Protein AF-A0A1V4XVG4-F1 (afdb_monomer)

Structure (mmCIF, N/CA/C/O backbone):
data_AF-A0A1V4XVG4-F1
#
_entry.id   AF-A0A1V4XVG4-F1
#
loop_
_atom_site.group_PDB
_atom_site.id
_atom_site.type_symbol
_atom_site.label_atom_id
_atom_site.label_alt_id
_atom_site.label_comp_id
_atom_site.label_asym_id
_atom_site.label_entity_id
_atom_site.label_seq_id
_atom_site.pdbx_PDB_ins_code
_atom_site.Cartn_x
_atom_site.Cartn_y
_atom_site.Cartn_z
_atom_site.occupancy
_atom_site.B_iso_or_equiv
_atom_site.auth_seq_id
_atom_site.auth_comp_id
_atom_site.auth_asym_id
_atom_site.auth_atom_id
_atom_site.pdbx_PDB_model_num
ATOM 1 N N . MET A 1 1 ? -14.135 5.008 -8.221 1.00 70.44 1 MET A N 1
ATOM 2 C CA . MET A 1 1 ? -12.981 4.098 -8.386 1.00 70.44 1 MET A CA 1
ATOM 3 C C . MET A 1 1 ? -13.262 2.821 -7.607 1.00 70.44 1 MET A C 1
ATOM 5 O O . MET A 1 1 ? -13.610 2.924 -6.438 1.00 70.44 1 MET A O 1
ATOM 9 N N . LYS A 1 2 ? -13.185 1.640 -8.234 1.00 78.81 2 LYS A N 1
ATOM 10 C CA . LYS A 1 2 ? -13.352 0.352 -7.539 1.00 78.81 2 LYS A CA 1
ATOM 11 C C . LYS A 1 2 ? -11.963 -0.161 -7.155 1.00 78.81 2 LYS A C 1
ATOM 13 O O . LYS A 1 2 ? -11.177 -0.456 -8.044 1.00 78.81 2 LYS A O 1
ATOM 18 N N . LEU A 1 3 ? -11.665 -0.197 -5.857 1.00 83.94 3 LEU A N 1
ATOM 19 C CA . LEU A 1 3 ? -10.379 -0.661 -5.325 1.00 83.94 3 LEU A CA 1
ATOM 20 C C . LEU A 1 3 ? -10.467 -2.121 -4.896 1.00 83.94 3 LEU A C 1
ATOM 22 O O . LEU A 1 3 ? -11.439 -2.500 -4.232 1.00 83.94 3 LEU A O 1
ATOM 26 N N . THR A 1 4 ? -9.446 -2.908 -5.234 1.00 86.50 4 THR A N 1
ATOM 27 C CA . THR A 1 4 ? -9.270 -4.254 -4.671 1.00 86.50 4 THR A CA 1
ATOM 28 C C . THR A 1 4 ? -8.883 -4.162 -3.191 1.00 86.50 4 THR A C 1
ATOM 30 O O . THR A 1 4 ? -8.484 -3.098 -2.711 1.00 86.50 4 THR A O 1
ATOM 33 N N . ALA A 1 5 ? -9.004 -5.254 -2.433 1.00 83.44 5 ALA A N 1
ATOM 34 C CA . ALA A 1 5 ? -8.509 -5.277 -1.057 1.00 83.44 5 ALA A CA 1
ATOM 35 C C . ALA A 1 5 ? -6.992 -5.056 -0.995 1.00 83.44 5 ALA A C 1
ATOM 37 O O . ALA A 1 5 ? -6.526 -4.313 -0.135 1.00 83.44 5 ALA A O 1
ATOM 38 N N . GLN A 1 6 ? -6.245 -5.604 -1.959 1.00 85.88 6 GLN A N 1
ATOM 39 C CA . GLN A 1 6 ? -4.803 -5.388 -2.062 1.00 85.88 6 GLN A CA 1
ATOM 40 C C . GLN A 1 6 ? -4.466 -3.910 -2.293 1.00 85.88 6 GLN A C 1
ATOM 42 O O . GLN A 1 6 ? -3.588 -3.377 -1.621 1.00 85.88 6 GLN A O 1
ATOM 47 N N . ASP A 1 7 ? -5.202 -3.210 -3.165 1.00 88.50 7 ASP A N 1
ATOM 48 C CA . ASP A 1 7 ? -4.990 -1.772 -3.387 1.00 88.50 7 ASP A CA 1
ATOM 49 C C . ASP A 1 7 ? -5.229 -0.955 -2.114 1.00 88.50 7 ASP A C 1
ATOM 51 O O . ASP A 1 7 ? -4.498 -0.010 -1.820 1.00 88.50 7 ASP A O 1
ATOM 55 N N . LYS A 1 8 ? -6.260 -1.320 -1.344 1.00 89.69 8 LYS A N 1
ATOM 56 C CA . LYS A 1 8 ? -6.559 -0.665 -0.069 1.00 89.69 8 LYS A CA 1
ATOM 57 C C . LYS A 1 8 ? -5.464 -0.935 0.959 1.00 89.69 8 LYS A C 1
ATOM 59 O O . LYS A 1 8 ? -5.015 0.007 1.600 1.00 89.69 8 LYS A O 1
ATOM 64 N N . LEU A 1 9 ? -5.022 -2.187 1.094 1.00 90.56 9 LEU A N 1
ATOM 65 C CA . LEU A 1 9 ? -3.954 -2.589 2.013 1.00 90.56 9 LEU A CA 1
ATOM 66 C C . LEU A 1 9 ? -2.663 -1.815 1.721 1.00 90.56 9 LEU A C 1
ATOM 68 O O . LEU A 1 9 ? -2.109 -1.156 2.601 1.00 90.56 9 LEU A O 1
ATOM 72 N N . GLN A 1 10 ? -2.221 -1.840 0.463 1.00 91.44 10 GLN A N 1
ATOM 73 C CA . GLN A 1 10 ? -0.996 -1.170 0.031 1.00 91.44 10 GLN A CA 1
ATOM 74 C C . GLN A 1 10 ? -1.104 0.358 0.140 1.00 91.44 10 GLN A C 1
ATOM 76 O O . GLN A 1 10 ? -0.133 1.013 0.527 1.00 91.44 10 GLN A O 1
ATOM 81 N N . GLY A 1 11 ? -2.287 0.920 -0.132 1.00 93.00 11 GLY A N 1
ATOM 82 C CA . GLY A 1 11 ? -2.568 2.340 0.059 1.00 93.00 11 GLY A CA 1
ATOM 83 C C . GLY A 1 11 ? -2.535 2.768 1.528 1.00 93.00 11 GLY A C 1
ATOM 84 O O . GLY A 1 11 ? -1.937 3.793 1.842 1.00 93.00 11 GLY A O 1
ATOM 85 N N . LEU A 1 12 ? -3.106 1.981 2.447 1.00 93.06 12 LEU A N 1
ATOM 86 C CA . LEU A 1 12 ? -3.062 2.270 3.887 1.00 93.06 12 LEU A CA 1
ATOM 87 C C . LEU A 1 12 ? -1.641 2.194 4.450 1.00 93.06 12 LEU A C 1
ATOM 89 O O . LEU A 1 12 ? -1.240 3.090 5.190 1.00 93.06 12 LEU A O 1
ATOM 93 N N . ARG A 1 13 ? -0.847 1.190 4.047 1.00 92.50 13 ARG A N 1
ATOM 94 C CA . ARG A 1 13 ? 0.575 1.076 4.433 1.00 92.50 13 ARG A CA 1
ATOM 95 C C . ARG A 1 13 ? 1.385 2.324 4.058 1.00 92.50 13 ARG A C 1
ATOM 97 O O . ARG A 1 13 ? 2.342 2.663 4.754 1.00 92.50 13 ARG A O 1
ATOM 104 N N . ARG A 1 14 ? 0.993 3.026 2.989 1.00 94.06 14 ARG A N 1
ATOM 105 C CA . ARG A 1 14 ? 1.663 4.225 2.452 1.00 94.06 14 ARG A CA 1
ATOM 106 C C . ARG A 1 14 ? 0.977 5.547 2.804 1.00 94.06 14 ARG A C 1
ATOM 108 O O . ARG A 1 14 ? 1.519 6.597 2.479 1.00 94.06 14 ARG A O 1
ATOM 115 N N . SER A 1 15 ? -0.176 5.521 3.471 1.00 95.31 15 SER A N 1
ATOM 116 C CA . SER A 1 15 ? -0.864 6.737 3.908 1.00 95.31 15 SER A CA 1
ATOM 117 C C . SER A 1 15 ? -0.238 7.274 5.191 1.00 95.31 15 SER A C 1
ATOM 119 O O . SER A 1 15 ? -0.239 6.615 6.234 1.00 95.31 15 SER A O 1
ATOM 121 N N . GLU A 1 16 ? 0.254 8.509 5.136 1.00 94.19 16 GLU A N 1
ATOM 122 C CA . GLU A 1 16 ? 0.782 9.209 6.309 1.00 94.19 16 GLU A CA 1
ATOM 123 C C . GLU A 1 16 ? -0.311 9.471 7.346 1.00 94.19 16 GLU A C 1
ATOM 125 O O . GLU A 1 16 ? -0.083 9.307 8.545 1.00 94.19 16 GLU A O 1
ATOM 130 N N . LYS A 1 17 ? -1.528 9.803 6.894 1.00 95.31 17 LYS A N 1
ATOM 131 C CA . LYS A 1 17 ? -2.668 10.014 7.793 1.00 95.31 17 LYS A CA 1
ATOM 132 C C . LYS A 1 17 ? -3.052 8.741 8.531 1.00 95.31 17 LYS A C 1
ATOM 134 O O . LYS A 1 17 ? -3.289 8.793 9.734 1.00 95.31 17 LYS A O 1
ATOM 139 N N . TYR A 1 18 ? -3.079 7.603 7.833 1.00 95.44 18 TYR A N 1
ATOM 140 C CA . TYR A 1 18 ? -3.349 6.325 8.485 1.00 95.44 18 TYR A CA 1
ATOM 141 C C . TYR A 1 18 ? -2.266 5.985 9.511 1.00 95.44 18 TYR A C 1
ATOM 143 O O . TYR A 1 18 ? -2.588 5.588 10.627 1.00 95.44 18 TYR A O 1
ATOM 151 N N . ARG A 1 19 ? -0.986 6.200 9.176 1.00 95.12 19 ARG A N 1
ATOM 152 C CA . ARG A 1 19 ? 0.128 6.003 10.117 1.00 95.12 19 ARG A CA 1
ATOM 153 C C . ARG A 1 19 ? -0.018 6.863 11.372 1.00 95.12 19 ARG A C 1
ATOM 155 O O . ARG A 1 19 ? 0.160 6.342 12.469 1.00 95.12 19 ARG A O 1
ATOM 162 N N . ALA A 1 20 ? -0.374 8.138 11.226 1.00 94.50 20 ALA A N 1
ATOM 163 C CA . ALA A 1 20 ? -0.597 9.033 12.360 1.00 94.50 20 ALA A CA 1
ATOM 164 C C . ALA A 1 20 ? -1.769 8.566 13.245 1.00 94.50 20 ALA A C 1
ATOM 166 O O . ALA A 1 20 ? -1.622 8.475 14.464 1.00 94.50 20 ALA A O 1
ATOM 167 N N . ASP A 1 21 ? -2.904 8.199 12.641 1.00 94.19 21 ASP A N 1
ATOM 168 C CA . ASP A 1 21 ? -4.055 7.669 13.380 1.00 94.19 21 ASP A CA 1
ATOM 169 C C . ASP A 1 21 ? -3.722 6.340 14.086 1.00 94.19 21 ASP A C 1
ATOM 171 O O . ASP A 1 21 ? -4.116 6.123 15.232 1.00 94.19 21 ASP A O 1
ATOM 175 N N . TYR A 1 22 ? -2.971 5.454 13.424 1.00 93.81 22 TYR A N 1
ATOM 176 C CA . TYR A 1 22 ? -2.530 4.183 13.996 1.00 93.81 22 TYR A CA 1
ATOM 177 C C . TYR A 1 22 ? -1.571 4.388 15.175 1.00 93.81 22 TYR A C 1
ATOM 179 O O . TYR A 1 22 ? -1.677 3.689 16.179 1.00 93.81 22 TYR A O 1
ATOM 187 N N . GLN A 1 23 ? -0.651 5.354 15.092 1.00 92.88 23 GLN A N 1
ATOM 188 C CA . GLN A 1 23 ? 0.218 5.712 16.216 1.00 92.88 23 GLN A CA 1
ATOM 189 C C . GLN A 1 23 ? -0.583 6.251 17.404 1.00 92.88 23 GLN A C 1
ATOM 191 O O . GLN A 1 23 ? -0.302 5.874 18.539 1.00 92.88 23 GLN A O 1
ATOM 196 N N . ALA A 1 24 ? -1.596 7.087 17.159 1.00 90.69 24 ALA A N 1
ATOM 197 C CA . ALA A 1 24 ? -2.482 7.573 18.215 1.00 90.69 24 ALA A CA 1
ATOM 198 C C . ALA A 1 24 ? -3.227 6.419 18.905 1.00 90.69 24 ALA A C 1
ATOM 200 O O . ALA A 1 24 ? -3.278 6.379 20.130 1.00 90.69 24 ALA A O 1
ATOM 201 N N . TYR A 1 25 ? -3.729 5.454 18.127 1.00 90.75 25 TYR A N 1
ATOM 202 C CA . TYR A 1 25 ? -4.296 4.208 18.650 1.00 90.75 25 TYR A CA 1
ATOM 203 C C . TYR A 1 25 ? -3.276 3.413 19.478 1.00 90.75 25 TYR A C 1
ATOM 205 O O . TYR A 1 25 ? -3.571 3.032 20.601 1.00 90.75 25 TYR A O 1
ATOM 213 N N . ARG A 1 26 ? -2.057 3.199 18.974 1.00 88.56 26 ARG A N 1
ATOM 214 C CA . ARG A 1 26 ? -1.030 2.396 19.659 1.00 88.56 26 ARG A CA 1
ATOM 215 C C . ARG A 1 26 ? -0.537 3.020 20.968 1.00 88.56 26 ARG A C 1
ATOM 217 O O . ARG A 1 26 ? -0.086 2.308 21.858 1.00 88.56 26 ARG A O 1
ATOM 224 N N . ASN A 1 27 ? -0.587 4.344 21.069 1.00 88.62 27 ASN A N 1
ATOM 225 C CA . ASN A 1 27 ? -0.225 5.070 22.284 1.00 88.62 27 ASN A CA 1
ATOM 226 C C . ASN A 1 27 ? -1.346 5.056 23.337 1.00 88.62 27 ASN A C 1
ATOM 228 O O . ASN A 1 27 ? -1.124 5.517 24.457 1.00 88.62 27 ASN A O 1
ATOM 232 N N . ASP A 1 28 ? -2.532 4.544 23.000 1.00 84.75 28 ASP A N 1
ATOM 233 C CA . ASP A 1 28 ? -3.605 4.310 23.958 1.00 84.75 28 ASP A CA 1
ATOM 234 C C . ASP A 1 28 ? -3.227 3.131 24.876 1.00 84.75 28 ASP A C 1
ATOM 236 O O . ASP A 1 28 ? -2.969 2.031 24.371 1.00 84.75 28 ASP A O 1
ATOM 240 N N .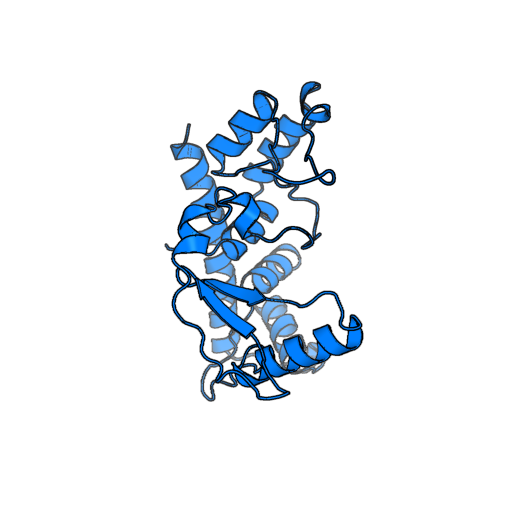 PRO A 1 29 ? -3.199 3.310 26.210 1.00 77.25 29 PRO A N 1
ATOM 241 C CA . PRO A 1 29 ? -2.908 2.233 27.154 1.00 77.25 29 PRO A CA 1
ATOM 242 C C . PRO A 1 29 ? -3.823 1.008 27.003 1.00 77.25 29 PRO A C 1
ATOM 244 O O . PRO A 1 29 ? -3.390 -0.109 27.285 1.00 77.25 29 PRO A O 1
ATOM 247 N N . GLU A 1 30 ? -5.068 1.193 26.544 1.00 75.88 30 GLU A N 1
ATOM 248 C CA . GLU A 1 30 ? -6.024 0.099 26.341 1.00 75.88 30 GLU A CA 1
ATOM 249 C C . GLU A 1 30 ? -5.761 -0.703 25.059 1.00 75.88 30 GLU A C 1
ATOM 251 O O . GLU A 1 30 ? -6.246 -1.827 24.938 1.00 75.88 30 GLU A O 1
ATOM 256 N N . SER A 1 31 ? -4.965 -0.180 24.118 1.00 70.38 31 SER A N 1
ATOM 257 C CA . SER A 1 31 ? -4.664 -0.858 22.845 1.00 70.38 31 SER A CA 1
ATOM 258 C C . SER A 1 31 ? -3.890 -2.169 23.017 1.00 70.38 31 SER A C 1
ATOM 260 O O . SER A 1 31 ? -3.986 -3.061 22.180 1.00 70.38 31 SER A O 1
ATOM 262 N N . LEU A 1 32 ? -3.160 -2.334 24.126 1.00 62.28 32 LEU A N 1
ATOM 263 C CA . LEU A 1 32 ? -2.454 -3.578 24.456 1.00 62.28 32 LEU A CA 1
ATOM 264 C C . LEU A 1 32 ? -3.408 -4.740 24.780 1.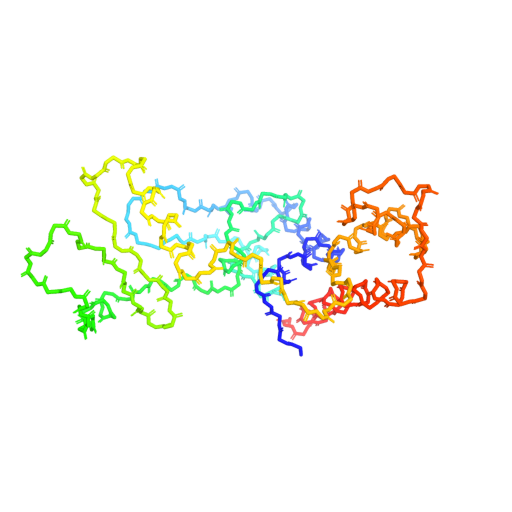00 62.28 32 LEU A C 1
ATOM 266 O O . LEU A 1 32 ? -2.983 -5.894 24.769 1.00 62.28 32 LEU A O 1
ATOM 270 N N . ALA A 1 33 ? -4.677 -4.445 25.078 1.00 60.72 33 ALA A N 1
ATOM 271 C CA . ALA A 1 33 ? -5.711 -5.443 25.338 1.00 60.72 33 ALA A CA 1
ATOM 272 C C . ALA A 1 33 ? -6.453 -5.891 24.064 1.00 60.72 33 ALA A C 1
ATOM 274 O O . ALA A 1 33 ? -7.314 -6.776 24.145 1.00 60.72 33 ALA A O 1
ATOM 275 N N . ASP A 1 34 ? -6.127 -5.311 22.902 1.00 63.53 34 ASP A N 1
ATOM 276 C CA . ASP A 1 34 ? -6.701 -5.706 21.618 1.00 63.53 34 ASP A CA 1
ATOM 277 C C . ASP A 1 34 ? -6.089 -7.043 21.180 1.00 63.53 34 ASP A C 1
ATOM 279 O O . ASP A 1 34 ? -5.035 -7.117 20.549 1.00 63.53 34 ASP A O 1
ATOM 283 N N . CYS A 1 35 ? -6.750 -8.140 21.551 1.00 56.34 35 CYS A N 1
ATOM 284 C CA . CYS A 1 35 ? -6.329 -9.489 21.188 1.00 56.34 35 CYS A CA 1
ATOM 285 C C . CYS A 1 35 ? -6.901 -9.907 19.827 1.00 56.34 35 CYS A C 1
ATOM 287 O O . CYS A 1 35 ? -8.120 -9.951 19.624 1.00 56.34 35 CYS A O 1
ATOM 289 N N . ILE A 1 36 ? -6.011 -10.338 18.931 1.00 53.31 36 ILE A N 1
ATOM 290 C CA . ILE A 1 36 ? -6.362 -11.178 17.784 1.00 53.31 36 ILE A CA 1
ATOM 291 C C . ILE A 1 36 ? -6.488 -12.609 18.318 1.00 53.31 36 ILE A C 1
ATOM 293 O O . ILE A 1 36 ? -5.491 -13.247 18.646 1.00 53.31 36 ILE A O 1
ATOM 297 N N . ILE A 1 37 ? -7.713 -13.120 18.454 1.00 46.25 37 ILE A N 1
ATOM 298 C CA . ILE A 1 37 ? -7.913 -14.519 18.847 1.00 46.25 37 ILE A CA 1
ATOM 299 C C . ILE A 1 37 ? -7.621 -15.420 17.641 1.00 46.25 37 ILE A C 1
ATOM 301 O O . ILE A 1 37 ? -8.430 -15.531 16.724 1.00 46.25 37 ILE A O 1
ATOM 305 N N . GLY A 1 38 ? -6.488 -16.111 17.692 1.00 43.31 38 GLY A N 1
ATOM 306 C CA . GLY A 1 38 ? -6.220 -17.385 17.022 1.00 43.31 38 GLY A CA 1
ATOM 307 C C . GLY A 1 38 ? -5.135 -18.084 17.845 1.00 43.31 38 GLY A C 1
ATOM 308 O O . GLY A 1 38 ? -4.196 -17.427 18.267 1.00 43.31 38 GLY A O 1
ATOM 309 N N . SER A 1 39 ? -5.193 -19.353 18.232 1.00 40.72 39 SER A N 1
ATOM 310 C CA . SER A 1 39 ? -5.866 -20.535 17.703 1.00 40.72 39 SER A CA 1
ATOM 311 C C . SER A 1 39 ? -6.397 -21.407 18.857 1.00 40.72 39 SER A C 1
ATOM 313 O O . SER A 1 39 ? -5.619 -21.902 19.670 1.00 40.72 39 SER A O 1
ATOM 315 N N . GLY A 1 40 ? -7.713 -21.618 18.899 1.00 31.52 40 GLY A N 1
ATOM 316 C CA . GLY A 1 40 ? -8.422 -22.609 19.719 1.00 31.52 40 GLY A CA 1
ATOM 317 C C . GLY A 1 40 ? -9.804 -22.847 19.091 1.00 31.52 40 GLY A C 1
ATOM 318 O O . GLY A 1 40 ? -10.426 -21.886 18.649 1.00 31.52 40 GLY A O 1
ATOM 319 N N . GLU A 1 41 ? -10.228 -24.104 18.929 1.00 36.97 41 GLU A N 1
ATOM 320 C CA . GLU A 1 41 ? -11.390 -24.566 18.127 1.00 36.97 41 GLU A CA 1
ATOM 321 C C . GLU A 1 41 ? -12.743 -23.828 18.357 1.00 36.97 41 GLU A C 1
ATOM 323 O O . GLU A 1 41 ? -12.992 -23.331 19.452 1.00 36.97 41 GLU A O 1
ATOM 328 N N . PRO A 1 42 ? -13.732 -23.894 17.428 1.00 44.19 42 PRO A N 1
ATOM 329 C CA . PRO A 1 42 ? -13.677 -23.539 16.015 1.00 44.19 42 PRO A CA 1
ATOM 330 C C . PRO A 1 42 ? -14.943 -22.733 15.636 1.00 44.19 42 PRO A C 1
ATOM 332 O O . PRO A 1 42 ? -15.836 -23.248 14.970 1.00 44.19 42 PRO A O 1
ATOM 335 N N . SER A 1 43 ? -15.094 -21.481 16.063 1.00 43.53 43 SER A N 1
ATOM 336 C CA . SER A 1 43 ? -16.151 -20.639 15.482 1.00 43.53 43 SER A CA 1
ATOM 337 C C . SER A 1 43 ? -15.903 -19.162 15.733 1.00 43.53 43 SER A C 1
ATOM 339 O O . SER A 1 43 ? -16.296 -18.628 16.764 1.00 43.53 43 SER A O 1
ATOM 341 N N . ILE A 1 44 ? -15.343 -18.520 14.709 1.00 47.25 44 ILE A N 1
ATOM 342 C CA . ILE A 1 44 ? -15.234 -17.072 14.520 1.00 47.25 44 ILE A CA 1
ATOM 343 C C . ILE A 1 44 ? -14.121 -16.422 15.366 1.00 47.25 44 ILE A C 1
ATOM 345 O O . ILE A 1 44 ? -14.290 -16.239 16.571 1.00 47.25 44 ILE A O 1
ATOM 349 N N . PRO A 1 45 ? -13.010 -15.985 14.741 1.00 46.81 45 PRO A N 1
ATOM 350 C CA . PRO A 1 45 ? -12.093 -15.057 15.384 1.00 46.81 45 PRO A CA 1
ATOM 351 C C . PRO A 1 45 ? -12.855 -13.764 15.694 1.00 46.81 45 PRO A C 1
ATOM 353 O O . PRO A 1 45 ? -13.198 -12.997 14.794 1.00 46.81 45 PRO A O 1
ATOM 356 N N . SER A 1 46 ? -13.184 -13.537 16.965 1.00 50.44 46 SER A N 1
ATOM 357 C CA . SER A 1 46 ? -13.749 -12.268 17.412 1.00 50.44 46 SER A CA 1
ATOM 358 C C . SER A 1 46 ? -12.602 -11.348 17.801 1.00 50.44 46 SER A C 1
ATOM 360 O O . SER A 1 46 ? -11.947 -11.570 18.821 1.00 50.44 46 SER A O 1
ATOM 362 N N . VAL A 1 47 ? -12.355 -10.316 17.000 1.00 61.06 47 VAL A N 1
ATOM 363 C CA . VAL A 1 47 ? -11.428 -9.255 17.391 1.00 61.06 47 VAL A CA 1
ATOM 364 C C . VAL A 1 47 ? -12.134 -8.397 18.434 1.00 61.06 47 VAL A C 1
ATOM 366 O O . VAL A 1 47 ? -13.134 -7.737 18.138 1.00 61.06 47 VAL A O 1
ATOM 369 N N . ARG A 1 48 ? -11.646 -8.432 19.675 1.00 68.06 48 ARG A N 1
ATOM 370 C CA . ARG A 1 48 ? -12.098 -7.498 20.704 1.00 68.06 48 ARG A CA 1
ATOM 371 C C . ARG A 1 48 ? -11.221 -6.262 20.603 1.00 68.06 48 ARG A C 1
ATOM 373 O O . ARG A 1 48 ? -10.037 -6.337 20.893 1.00 68.06 48 ARG A O 1
ATOM 380 N N . LEU A 1 49 ? -11.827 -5.164 20.170 1.00 76.25 49 LEU A N 1
ATOM 381 C CA . LEU A 1 49 ? -11.170 -3.869 20.056 1.00 76.25 49 LEU A CA 1
ATOM 382 C C . LEU A 1 49 ? -11.589 -2.963 21.212 1.00 76.25 49 LEU A C 1
ATOM 384 O O . LEU A 1 49 ? -12.781 -2.878 21.544 1.00 76.25 49 LEU A O 1
ATOM 388 N N . CYS A 1 50 ? -10.628 -2.243 21.773 1.00 82.06 50 CYS A N 1
ATOM 389 C CA . CYS A 1 50 ? -10.838 -1.120 22.665 1.00 82.06 50 CYS A CA 1
ATOM 390 C C . CYS A 1 50 ? -11.582 0.008 21.929 1.00 82.06 50 CYS A C 1
ATOM 392 O O . CYS A 1 50 ? -11.941 -0.083 20.746 1.00 82.06 50 CYS A O 1
ATOM 394 N N . GLU A 1 51 ? -11.918 1.086 22.632 1.00 86.00 51 GLU A N 1
ATOM 395 C CA . GLU A 1 51 ? -12.666 2.176 22.006 1.00 86.00 51 GLU A CA 1
ATOM 396 C C . GLU A 1 51 ? -11.877 2.871 20.885 1.00 86.00 51 GLU A C 1
ATOM 398 O O . GLU A 1 51 ? -12.430 3.108 19.806 1.00 86.00 51 GLU A O 1
ATOM 403 N N . SER A 1 52 ? -10.587 3.140 21.091 1.00 86.75 52 SER A N 1
ATOM 404 C CA . SER A 1 52 ? -9.722 3.741 20.071 1.00 86.75 52 SER A CA 1
ATOM 405 C C . SER A 1 52 ? -9.524 2.818 18.868 1.00 86.75 52 SER A C 1
ATOM 407 O O . SER A 1 52 ? -9.636 3.284 17.731 1.00 86.75 52 SER A O 1
ATOM 409 N N . GLY A 1 53 ? -9.359 1.510 19.087 1.00 87.44 53 GLY A N 1
ATOM 410 C CA . GLY A 1 53 ? -9.307 0.502 18.026 1.00 87.44 53 GLY A CA 1
ATOM 411 C C . GLY A 1 53 ? -10.583 0.481 17.179 1.00 87.44 53 GLY A C 1
ATOM 412 O O . GLY A 1 53 ? -10.521 0.526 15.947 1.00 87.44 53 GLY A O 1
ATOM 413 N N . ARG A 1 54 ? -11.764 0.518 17.817 1.00 86.94 54 ARG A N 1
ATOM 414 C CA . ARG A 1 54 ? -13.060 0.605 17.112 1.00 86.94 54 ARG A CA 1
ATOM 415 C C . ARG A 1 54 ? -13.198 1.890 16.302 1.00 86.94 54 ARG A C 1
ATOM 417 O O . ARG A 1 54 ? -13.658 1.833 15.163 1.00 86.94 54 ARG A O 1
ATOM 424 N N . ARG A 1 55 ? -12.791 3.035 16.857 1.00 89.44 55 ARG A N 1
ATOM 425 C CA . ARG A 1 55 ? -12.833 4.335 16.163 1.00 89.44 55 ARG A CA 1
ATOM 426 C C . ARG A 1 55 ? -11.899 4.360 14.955 1.00 89.44 55 ARG A C 1
ATOM 428 O O . ARG A 1 55 ? -12.323 4.779 13.879 1.00 89.44 55 ARG A O 1
ATOM 435 N N . LEU A 1 56 ? -10.667 3.866 15.105 1.00 91.12 56 LEU A N 1
ATOM 436 C CA . LEU A 1 56 ? -9.709 3.727 14.006 1.00 91.12 56 LEU A CA 1
ATOM 437 C C . LEU A 1 56 ? -10.300 2.861 12.887 1.00 91.12 56 LEU A C 1
ATOM 439 O O . LEU A 1 56 ? -10.317 3.262 11.722 1.00 91.12 56 LEU A O 1
ATOM 443 N N . CYS A 1 57 ? -10.836 1.696 13.249 1.00 89.62 57 CYS A N 1
ATOM 444 C CA . CYS A 1 57 ? -11.407 0.762 12.290 1.00 89.62 57 CYS A CA 1
ATOM 445 C C . CYS A 1 57 ? -12.628 1.339 11.570 1.00 89.62 57 CYS A C 1
ATOM 447 O O . CYS A 1 57 ? -12.700 1.268 10.345 1.00 89.62 57 CYS A O 1
ATOM 449 N N . ALA A 1 58 ? -13.545 1.985 12.291 1.00 89.00 58 ALA A N 1
ATOM 450 C CA . ALA A 1 58 ? -14.703 2.647 11.698 1.00 89.00 58 ALA A CA 1
ATOM 451 C C . ALA A 1 58 ? -14.286 3.749 10.709 1.00 89.00 58 ALA A C 1
ATOM 453 O O . ALA A 1 58 ? -14.756 3.766 9.567 1.00 89.00 58 ALA A O 1
ATOM 454 N N . LYS A 1 59 ? -13.336 4.606 11.109 1.00 92.38 59 LYS A N 1
ATOM 455 C CA . LYS A 1 59 ? -12.798 5.688 10.275 1.00 92.38 59 LYS A CA 1
ATOM 456 C C . LYS A 1 59 ? -12.239 5.142 8.959 1.00 92.38 59 LYS A C 1
ATOM 458 O O . LYS A 1 59 ? -12.625 5.582 7.879 1.00 92.38 59 LYS A O 1
ATOM 463 N N . TRP A 1 60 ? -11.393 4.119 9.020 1.00 92.25 60 TRP A N 1
ATOM 464 C CA . TRP A 1 60 ? -10.709 3.587 7.835 1.00 92.25 60 TRP A CA 1
ATOM 465 C C . TRP A 1 60 ? -11.465 2.458 7.121 1.00 92.25 60 TRP A C 1
ATOM 467 O O . TRP A 1 60 ? -11.088 2.046 6.022 1.00 92.25 60 TRP A O 1
ATOM 477 N N . GLY A 1 61 ? -12.614 2.035 7.656 1.00 88.00 61 GLY A N 1
ATOM 478 C CA . GLY A 1 61 ? -13.414 0.917 7.141 1.00 88.00 61 GLY A CA 1
ATOM 479 C C . GLY A 1 61 ? -12.674 -0.411 7.223 1.00 88.00 61 GLY A C 1
ATOM 480 O O . GLY A 1 61 ? -12.702 -1.187 6.267 1.00 88.00 61 GLY A O 1
ATOM 481 N N . LEU A 1 62 ? -11.983 -0.614 8.341 1.00 87.12 62 LEU A N 1
ATOM 482 C CA . LEU A 1 62 ? -11.271 -1.832 8.682 1.00 87.12 62 LEU A CA 1
ATOM 483 C C . LEU A 1 62 ? -12.110 -2.697 9.624 1.00 87.12 62 LEU A C 1
ATOM 485 O O . LEU A 1 62 ? -12.982 -2.212 10.342 1.00 87.12 62 LEU A O 1
ATOM 489 N N . GLN A 1 63 ? -11.814 -3.989 9.624 1.00 80.44 63 GLN A N 1
ATOM 490 C CA . GLN A 1 63 ? -12.299 -4.962 10.601 1.00 80.44 63 GLN A CA 1
ATOM 491 C C . GLN A 1 63 ? -11.481 -4.899 11.896 1.00 80.44 63 GLN A C 1
ATOM 493 O O . GLN A 1 63 ? -12.028 -5.030 12.987 1.00 80.44 63 GLN A O 1
ATOM 498 N N . PHE A 1 64 ? -10.171 -4.705 11.751 1.00 82.44 64 PHE A N 1
ATOM 499 C CA . PHE A 1 64 ? -9.198 -4.633 12.832 1.00 82.44 64 PHE A CA 1
ATOM 500 C C . PHE A 1 64 ? -8.024 -3.723 12.439 1.00 82.44 64 PHE A C 1
ATOM 502 O O . PHE A 1 64 ? -7.801 -3.503 11.241 1.00 82.44 64 PHE A O 1
ATOM 509 N N . PRO A 1 65 ? -7.281 -3.176 13.419 1.00 86.81 65 PRO A N 1
ATOM 510 C CA . PRO A 1 65 ? -6.145 -2.306 13.159 1.00 86.81 65 PRO A CA 1
ATOM 511 C C . PRO A 1 65 ? -5.101 -3.010 12.290 1.00 86.81 65 PRO A C 1
ATOM 513 O O . PRO A 1 65 ? -4.610 -4.087 12.619 1.00 86.81 65 PRO A O 1
ATOM 516 N N . LEU A 1 66 ? -4.749 -2.385 11.172 1.00 87.31 66 LEU A N 1
ATOM 517 C CA . LEU A 1 66 ? -3.639 -2.804 10.325 1.00 87.31 66 LEU A CA 1
ATOM 518 C C . LEU A 1 66 ? -2.368 -2.100 10.799 1.00 87.31 66 LEU A C 1
ATOM 520 O O . LEU A 1 66 ? -2.342 -0.871 10.805 1.00 87.31 66 LEU A O 1
ATOM 524 N N . ASN A 1 67 ? -1.307 -2.838 11.121 1.00 88.19 67 ASN A N 1
ATOM 525 C CA . ASN A 1 67 ? -0.003 -2.233 11.375 1.00 88.19 67 ASN A CA 1
ATOM 526 C C . ASN A 1 67 ? 0.623 -1.758 10.044 1.00 88.19 67 ASN A C 1
ATOM 528 O O . ASN A 1 67 ? 0.980 -2.593 9.213 1.00 88.19 67 ASN A O 1
ATOM 532 N N . PRO A 1 68 ? 0.781 -0.441 9.802 1.00 88.88 68 PRO A N 1
ATOM 533 C CA . PRO A 1 68 ? 1.300 0.062 8.531 1.00 88.88 68 PRO A CA 1
ATOM 534 C C . PRO A 1 68 ? 2.817 -0.118 8.373 1.00 88.88 68 PRO A C 1
ATOM 536 O O . PRO A 1 68 ? 3.337 0.149 7.293 1.00 88.88 68 PRO A O 1
ATOM 539 N N . TYR A 1 69 ? 3.520 -0.521 9.436 1.00 85.38 69 TYR A N 1
ATOM 540 C CA . TYR A 1 69 ? 4.971 -0.735 9.444 1.00 85.38 69 TYR A CA 1
ATOM 541 C C . TYR A 1 69 ? 5.359 -2.196 9.205 1.00 85.38 69 TYR A C 1
ATOM 543 O O . TYR A 1 69 ? 6.529 -2.489 8.971 1.00 85.38 69 TYR A O 1
ATOM 551 N N . GLU A 1 70 ? 4.396 -3.113 9.283 1.00 81.12 70 GLU A N 1
ATOM 552 C CA . GLU A 1 70 ? 4.625 -4.525 9.012 1.00 81.12 70 GLU A CA 1
AT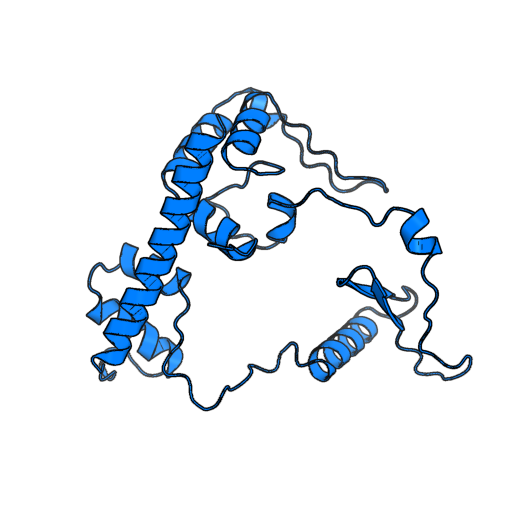OM 553 C C . GLU A 1 70 ? 4.381 -4.833 7.537 1.00 81.12 70 GLU A C 1
ATOM 555 O O . GLU A 1 70 ? 3.314 -4.558 6.980 1.00 81.12 70 GLU A O 1
ATOM 560 N N . ASN A 1 71 ? 5.383 -5.465 6.931 1.00 65.88 71 ASN A N 1
ATOM 561 C CA . ASN A 1 71 ? 5.323 -5.993 5.571 1.00 65.88 71 ASN A CA 1
ATOM 562 C C . ASN A 1 71 ? 4.915 -7.472 5.535 1.00 65.88 71 ASN A C 1
ATOM 564 O O . ASN A 1 71 ? 5.000 -8.089 4.480 1.00 65.88 71 ASN A O 1
ATOM 568 N N . SER A 1 72 ? 4.502 -8.052 6.669 1.00 57.16 72 SER A N 1
ATOM 569 C CA . SER A 1 72 ? 3.988 -9.421 6.690 1.00 57.16 72 SER A CA 1
ATOM 570 C C . SER A 1 72 ? 2.720 -9.489 5.836 1.00 57.16 72 SER A C 1
ATOM 572 O O . SER A 1 72 ? 1.756 -8.752 6.059 1.00 57.16 72 SER A O 1
ATOM 574 N N . ASP A 1 73 ? 2.748 -10.359 4.831 1.00 60.44 73 ASP A N 1
ATOM 575 C CA . ASP A 1 73 ? 1.594 -10.711 4.004 1.00 60.44 73 ASP A CA 1
ATOM 576 C C . ASP A 1 73 ? 0.913 -11.989 4.535 1.00 60.44 73 ASP A C 1
ATOM 578 O O . ASP A 1 73 ? 0.138 -12.630 3.826 1.00 60.44 73 ASP A O 1
ATOM 582 N N . ASP A 1 74 ? 1.174 -12.353 5.799 1.00 58.94 74 ASP A N 1
ATOM 583 C CA . ASP A 1 74 ? 0.634 -13.568 6.425 1.00 58.94 74 ASP A CA 1
ATOM 584 C C . ASP A 1 74 ? -0.895 -13.495 6.583 1.00 58.94 74 ASP A C 1
ATOM 586 O O . ASP A 1 74 ? -1.574 -14.520 6.661 1.00 58.94 74 ASP A O 1
ATOM 590 N N . ILE A 1 75 ? -1.454 -12.278 6.600 1.00 64.62 75 ILE A N 1
ATOM 591 C CA . ILE A 1 75 ? -2.895 -12.031 6.657 1.00 64.62 75 ILE A CA 1
ATOM 592 C C . ILE A 1 75 ? -3.384 -11.552 5.280 1.00 64.62 75 ILE A C 1
ATOM 594 O O . ILE A 1 75 ? -2.993 -10.470 4.831 1.00 64.62 75 ILE A O 1
ATOM 598 N N . PRO A 1 76 ? -4.295 -12.292 4.616 1.00 69.75 76 PRO A N 1
ATOM 599 C CA . PRO A 1 76 ? -4.850 -11.883 3.331 1.00 69.75 76 PRO A CA 1
ATOM 600 C C . PRO A 1 76 ? -5.535 -10.514 3.408 1.00 69.75 76 PRO A C 1
ATOM 602 O O . PRO A 1 76 ? -6.327 -10.258 4.315 1.00 69.75 76 PRO A O 1
ATOM 605 N N . ALA A 1 77 ? -5.315 -9.655 2.407 1.00 76.31 77 ALA A N 1
ATOM 606 C CA . ALA A 1 77 ? -5.851 -8.291 2.390 1.00 76.31 77 ALA A CA 1
ATOM 607 C C . ALA A 1 77 ? -7.371 -8.219 2.624 1.00 76.31 77 ALA A C 1
ATOM 609 O O . ALA A 1 77 ? -7.851 -7.308 3.294 1.00 76.31 77 ALA A O 1
ATOM 610 N N . ASP A 1 78 ? -8.135 -9.187 2.111 1.00 75.06 78 ASP A N 1
ATOM 611 C CA . ASP A 1 78 ? -9.591 -9.241 2.281 1.00 75.06 78 ASP A CA 1
ATOM 612 C C . ASP A 1 78 ? -10.025 -9.317 3.748 1.00 75.06 78 ASP A C 1
ATOM 614 O O . ASP A 1 78 ? -11.083 -8.789 4.088 1.00 75.06 78 ASP A O 1
ATOM 618 N N . TRP A 1 79 ? -9.217 -9.911 4.628 1.00 74.81 79 TRP A N 1
ATOM 619 C CA . TRP A 1 79 ? -9.550 -10.043 6.047 1.00 74.81 79 TRP A CA 1
ATOM 620 C C . TRP A 1 79 ? -9.634 -8.690 6.748 1.00 74.81 79 TRP A C 1
ATOM 622 O O . TRP A 1 79 ? -10.438 -8.527 7.658 1.00 74.81 79 TRP A O 1
ATOM 632 N N . TYR A 1 80 ? -8.873 -7.695 6.291 1.00 76.25 80 TYR A N 1
ATOM 633 C CA . TYR A 1 80 ? -8.918 -6.351 6.859 1.00 76.25 80 TYR A CA 1
ATOM 634 C C . TYR A 1 80 ? -10.193 -5.587 6.491 1.00 76.25 80 TYR A C 1
ATOM 636 O O . TYR A 1 80 ? -10.561 -4.657 7.203 1.00 76.25 80 TYR A O 1
ATOM 644 N N . PHE A 1 81 ? -10.872 -5.938 5.392 1.00 78.25 81 PHE A N 1
ATOM 645 C CA . PHE A 1 81 ? -11.950 -5.114 4.821 1.00 78.25 81 PHE A CA 1
ATOM 646 C C . PHE A 1 81 ? -13.296 -5.826 4.702 1.00 78.25 81 PHE A C 1
ATOM 648 O O . PHE A 1 81 ? -14.332 -5.162 4.625 1.00 78.25 81 PHE A O 1
ATOM 655 N N . ALA A 1 82 ? -13.304 -7.154 4.630 1.00 68.62 82 ALA A N 1
ATOM 656 C CA . ALA A 1 82 ? -14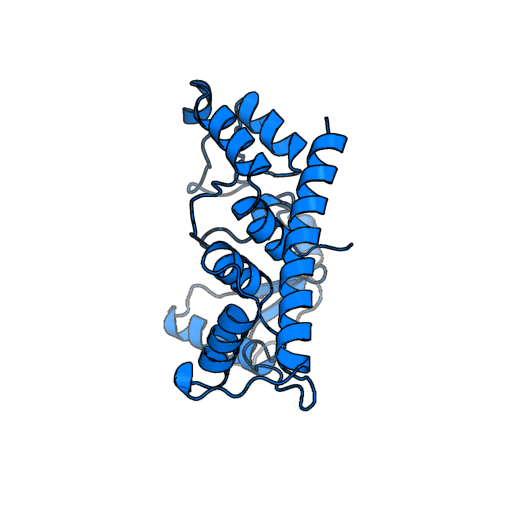.513 -7.949 4.518 1.00 68.62 82 ALA A CA 1
ATOM 657 C C . ALA A 1 82 ? -14.872 -8.543 5.885 1.00 68.62 82 ALA A C 1
ATOM 659 O O . ALA A 1 82 ? -13.984 -9.061 6.556 1.00 68.62 82 ALA A O 1
ATOM 660 N N . PRO A 1 83 ? -16.163 -8.552 6.277 1.00 54.72 83 PRO A N 1
ATOM 661 C CA . PRO A 1 83 ? -16.615 -9.384 7.384 1.00 54.72 83 PRO A CA 1
ATOM 662 C C . PRO A 1 83 ? -16.141 -10.807 7.155 1.00 54.72 83 PRO A C 1
ATOM 664 O O . PRO A 1 83 ? -16.356 -11.335 6.058 1.00 54.72 83 PRO A O 1
ATOM 667 N N . ALA A 1 84 ? -15.546 -11.420 8.180 1.00 47.41 84 ALA A N 1
ATOM 668 C CA . ALA A 1 84 ? -15.328 -12.857 8.235 1.00 47.41 84 ALA A CA 1
ATOM 669 C C . ALA A 1 84 ? -16.681 -13.571 8.063 1.00 47.41 84 ALA A C 1
ATOM 671 O O . ALA A 1 84 ? -17.389 -13.882 9.017 1.00 47.41 84 ALA A O 1
ATOM 672 N N . ARG A 1 85 ? -17.102 -13.775 6.814 1.00 40.97 85 ARG A N 1
ATOM 673 C CA . ARG A 1 85 ? -18.255 -14.598 6.480 1.00 40.97 85 ARG A CA 1
ATOM 674 C C . ARG A 1 85 ? -17.738 -16.019 6.425 1.00 40.97 85 ARG A C 1
ATOM 676 O O . ARG A 1 85 ? -17.213 -16.445 5.397 1.00 40.97 85 ARG A O 1
ATOM 683 N N . HIS A 1 86 ? -17.881 -16.738 7.535 1.00 40.25 86 HIS A N 1
ATOM 684 C CA . HIS A 1 86 ? -17.942 -18.187 7.429 1.00 40.25 86 HIS A CA 1
ATOM 685 C C . HIS A 1 86 ? -19.076 -18.534 6.457 1.00 40.25 86 HIS A C 1
ATOM 687 O O . HIS A 1 86 ? -20.146 -17.921 6.557 1.00 40.25 86 HIS A O 1
ATOM 693 N N . PRO A 1 87 ? -18.886 -19.495 5.537 1.00 38.84 87 PRO A N 1
ATOM 694 C CA . PRO A 1 87 ? -20.031 -20.118 4.896 1.00 38.84 87 PRO A CA 1
ATOM 695 C C . PRO A 1 87 ? -20.931 -20.637 6.019 1.00 38.84 87 PRO A C 1
ATOM 697 O O . PRO A 1 87 ? -20.506 -21.417 6.875 1.00 38.84 87 PRO A O 1
ATOM 700 N N . ILE A 1 88 ? -22.159 -20.127 6.084 1.00 39.38 88 ILE A N 1
ATOM 701 C CA . ILE A 1 88 ? -23.124 -20.571 7.088 1.00 39.38 88 ILE A CA 1
ATOM 702 C C . ILE A 1 88 ? -23.362 -22.060 6.813 1.00 39.38 88 ILE A C 1
ATOM 704 O O . ILE A 1 88 ? -23.480 -22.458 5.660 1.00 39.38 88 ILE A O 1
ATOM 708 N N . ARG A 1 89 ? -23.474 -22.905 7.846 1.00 37.75 89 ARG A N 1
ATOM 709 C CA . ARG A 1 89 ? -23.711 -24.361 7.699 1.00 37.75 89 ARG A CA 1
ATOM 710 C C . ARG A 1 89 ? -24.873 -24.704 6.741 1.00 37.75 89 ARG A C 1
ATOM 712 O O . ARG A 1 89 ? -24.862 -25.757 6.117 1.00 37.75 89 ARG A O 1
ATOM 719 N N . LYS A 1 90 ? -25.845 -23.792 6.595 1.00 38.72 90 LYS A N 1
ATOM 720 C CA . LYS A 1 90 ? -26.943 -23.856 5.614 1.00 38.72 90 LYS A CA 1
ATOM 721 C C . LYS A 1 90 ? -26.497 -23.704 4.153 1.00 38.72 90 LYS A C 1
ATOM 723 O O . LYS A 1 90 ? -27.066 -24.358 3.291 1.00 38.72 90 LYS A O 1
ATOM 728 N N . GLU A 1 91 ? -25.488 -22.888 3.870 1.00 38.75 91 GLU A N 1
ATOM 729 C CA . GLU A 1 91 ? -24.925 -22.722 2.522 1.00 38.75 91 GLU A CA 1
ATOM 730 C C . GLU A 1 91 ? -24.121 -23.960 2.090 1.00 38.75 91 GLU A C 1
ATOM 732 O O . GLU A 1 91 ? -24.131 -24.318 0.914 1.00 38.75 91 GLU A O 1
ATOM 737 N N . LEU A 1 92 ? -23.510 -24.674 3.047 1.00 41.28 92 LEU A N 1
ATOM 738 C CA . LEU A 1 92 ? -22.871 -25.978 2.815 1.00 41.28 92 LEU A CA 1
ATOM 739 C C . LEU A 1 92 ? -23.895 -27.090 2.513 1.00 41.28 92 LEU A C 1
ATOM 741 O O . LEU A 1 92 ? -23.599 -28.004 1.753 1.00 41.28 92 LEU A O 1
ATOM 745 N N . SER A 1 93 ? -25.111 -27.020 3.069 1.00 40.12 93 SER A N 1
ATOM 746 C CA . SER A 1 93 ? -26.169 -28.005 2.777 1.00 40.12 93 SER A CA 1
ATOM 747 C C . SER A 1 93 ? -26.817 -27.842 1.397 1.00 40.12 93 SER A C 1
ATOM 749 O O . SER A 1 93 ? -27.507 -28.745 0.941 1.00 40.12 93 SER A O 1
ATOM 751 N N . THR A 1 94 ? -26.582 -26.712 0.726 1.00 39.72 94 THR A N 1
ATOM 752 C CA . THR A 1 94 ? -26.979 -26.456 -0.671 1.00 39.72 94 THR A CA 1
ATOM 753 C C . THR A 1 94 ? -25.897 -26.834 -1.687 1.00 39.72 94 THR A C 1
ATOM 755 O O . THR A 1 94 ? -26.047 -26.544 -2.873 1.00 39.72 94 THR A O 1
ATOM 758 N N . ILE A 1 95 ? -24.817 -27.497 -1.252 1.00 41.25 95 ILE A N 1
ATOM 759 C CA . ILE A 1 95 ? -23.833 -28.097 -2.157 1.00 41.25 95 ILE A CA 1
ATOM 760 C C . ILE A 1 95 ? -24.484 -29.311 -2.832 1.00 41.25 95 ILE A C 1
ATOM 762 O O . ILE A 1 95 ? -24.397 -30.444 -2.366 1.00 41.25 95 ILE A O 1
ATOM 766 N N . THR A 1 96 ? -25.146 -29.058 -3.952 1.00 41.56 96 THR A N 1
ATOM 767 C CA . THR A 1 96 ? -25.586 -30.072 -4.912 1.00 41.56 96 THR A CA 1
ATOM 768 C C . THR A 1 96 ? -25.002 -29.697 -6.256 1.00 41.56 96 THR A C 1
ATOM 770 O O . THR A 1 96 ? -25.698 -29.192 -7.119 1.00 41.56 96 THR A O 1
ATOM 773 N N . GLU A 1 97 ? -23.699 -29.906 -6.401 1.00 37.38 97 GLU A N 1
ATOM 774 C CA . GLU A 1 97 ? -23.098 -30.214 -7.694 1.00 37.38 97 GLU A CA 1
ATOM 775 C C . GLU A 1 97 ? -21.759 -30.904 -7.439 1.00 37.38 97 GLU A C 1
ATOM 777 O O . GLU A 1 97 ? -20.767 -30.311 -7.022 1.00 37.38 97 GLU A O 1
ATOM 782 N N . THR A 1 98 ? -21.787 -32.224 -7.596 1.00 37.56 98 THR A N 1
ATOM 783 C CA . THR A 1 98 ? -20.619 -33.095 -7.559 1.00 37.56 98 THR A CA 1
ATOM 784 C C . THR A 1 98 ? -20.247 -33.373 -9.008 1.00 37.56 98 THR A C 1
ATOM 786 O O . THR A 1 98 ? -20.920 -34.157 -9.674 1.00 37.56 98 THR A O 1
ATOM 789 N N . THR A 1 99 ? -19.191 -32.758 -9.532 1.00 35.00 99 THR A N 1
ATOM 790 C CA . THR A 1 99 ? -18.557 -33.273 -10.753 1.00 35.00 99 THR A CA 1
ATOM 791 C C . THR A 1 99 ? -17.535 -34.323 -10.355 1.00 35.00 99 THR A C 1
ATOM 793 O O . THR A 1 99 ? -16.391 -34.016 -10.045 1.00 35.00 99 THR A O 1
ATOM 796 N N . GLY A 1 100 ? -17.992 -35.573 -10.336 1.00 34.81 100 GLY A N 1
ATOM 797 C CA . GLY A 1 100 ? -17.174 -36.764 -10.147 1.00 34.81 100 GLY A CA 1
ATOM 798 C C . GLY A 1 100 ? -18.053 -38.009 -10.230 1.00 34.81 100 GLY A C 1
ATOM 799 O O . GLY A 1 100 ? -18.954 -38.192 -9.413 1.00 34.81 100 GLY A O 1
ATOM 800 N N . ILE A 1 101 ? -17.830 -38.858 -11.237 1.00 34.84 101 ILE A N 1
ATOM 801 C CA . ILE A 1 101 ? -18.492 -40.165 -11.320 1.00 34.84 101 ILE A CA 1
ATOM 802 C C . ILE A 1 101 ? -17.933 -41.027 -10.188 1.00 34.84 101 ILE A C 1
ATOM 804 O O . ILE A 1 101 ? -16.723 -41.209 -10.057 1.00 34.84 101 ILE A O 1
ATOM 808 N N . ARG A 1 102 ? -18.834 -41.554 -9.360 1.00 34.75 102 ARG A N 1
ATOM 809 C CA . ARG A 1 102 ? -18.520 -42.436 -8.234 1.00 34.75 102 ARG A CA 1
ATOM 810 C C . ARG A 1 102 ? -17.727 -43.654 -8.742 1.00 34.75 102 ARG A C 1
ATOM 812 O O . ARG A 1 102 ? -18.293 -44.477 -9.456 1.00 34.75 102 ARG A O 1
ATOM 819 N N . GLY A 1 103 ? -16.447 -43.770 -8.369 1.00 40.59 103 GLY A N 1
ATOM 820 C CA . GLY A 1 103 ? -15.628 -44.969 -8.612 1.00 40.59 103 GLY A CA 1
ATOM 821 C C . GLY A 1 103 ? -14.313 -44.800 -9.387 1.00 40.59 103 GLY A C 1
ATOM 822 O O . GLY A 1 103 ? -13.674 -45.811 -9.656 1.00 40.59 103 GLY A O 1
ATOM 823 N N . ALA A 1 104 ? -13.879 -43.585 -9.738 1.00 35.72 104 ALA A N 1
ATOM 824 C CA . ALA A 1 104 ? -12.543 -43.370 -10.309 1.00 35.72 104 ALA A CA 1
ATOM 825 C C . ALA A 1 104 ? -11.497 -43.076 -9.205 1.00 35.72 104 ALA A C 1
ATOM 827 O O . ALA A 1 104 ? -11.811 -42.316 -8.289 1.00 35.72 104 ALA A O 1
ATOM 828 N N . PRO A 1 105 ? -10.270 -43.631 -9.283 1.00 38.69 105 PRO A N 1
ATOM 829 C CA . PRO A 1 105 ? -9.199 -43.399 -8.302 1.00 38.69 105 PRO A CA 1
ATOM 830 C C . PRO A 1 105 ? -8.623 -41.969 -8.317 1.00 38.69 105 PRO A C 1
ATOM 832 O O . PRO A 1 105 ? -7.915 -41.603 -7.386 1.00 38.69 105 PRO A O 1
ATOM 835 N N . ASP A 1 106 ? -8.989 -41.151 -9.309 1.00 42.50 106 ASP A N 1
ATOM 836 C CA . ASP A 1 106 ? -8.519 -39.769 -9.484 1.00 42.50 106 ASP A CA 1
ATOM 837 C C . ASP A 1 106 ? -9.625 -38.740 -9.177 1.00 42.50 106 ASP A C 1
ATOM 839 O O . ASP A 1 106 ? -9.919 -37.842 -9.970 1.00 42.50 106 ASP A O 1
ATOM 843 N N . SER A 1 107 ? -10.319 -38.886 -8.046 1.00 41.69 107 SER A N 1
ATOM 844 C CA . SER A 1 107 ? -11.395 -37.963 -7.663 1.00 41.69 107 SER A CA 1
ATOM 845 C C . SER A 1 107 ? -10.849 -36.658 -7.062 1.00 41.69 107 SER A C 1
ATOM 847 O O . SER A 1 107 ? -10.869 -36.458 -5.847 1.00 41.69 107 SER A O 1
ATOM 849 N N . GLU A 1 108 ? -10.370 -35.747 -7.912 1.00 48.12 108 GLU A N 1
ATOM 850 C CA . GLU A 1 108 ? -10.048 -34.365 -7.533 1.00 48.12 108 GLU A CA 1
ATOM 851 C C . GLU A 1 108 ? -11.344 -33.604 -7.192 1.00 48.12 108 GLU A C 1
ATOM 853 O O . GLU A 1 108 ? -12.188 -33.368 -8.057 1.00 48.12 108 GLU A O 1
ATOM 858 N N . THR A 1 109 ? -11.537 -33.230 -5.921 1.00 48.59 109 THR A N 1
ATOM 859 C CA . THR A 1 109 ? -12.777 -32.574 -5.462 1.00 48.59 109 THR A CA 1
ATOM 860 C C . THR A 1 109 ? -12.581 -31.064 -5.356 1.00 48.59 109 THR A C 1
ATOM 862 O O . THR A 1 109 ? -12.255 -30.519 -4.297 1.00 48.59 109 THR A O 1
ATOM 865 N N . VAL A 1 110 ? -12.782 -30.379 -6.479 1.00 44.97 110 VAL A N 1
ATOM 866 C CA . VAL A 1 110 ? -12.847 -28.915 -6.543 1.00 44.97 110 VAL A CA 1
ATOM 867 C C . VAL A 1 110 ? -14.287 -28.498 -6.776 1.00 44.97 110 VAL A C 1
ATOM 869 O O . VAL A 1 110 ? -14.887 -28.861 -7.785 1.00 44.97 110 VAL A O 1
ATOM 872 N N . THR A 1 111 ? -14.838 -27.728 -5.841 1.00 46.16 111 THR A N 1
ATOM 873 C CA . THR A 1 111 ? -16.232 -27.279 -5.878 1.00 46.16 111 THR A CA 1
ATOM 874 C C . THR A 1 111 ? -16.275 -25.756 -5.840 1.00 46.16 111 THR A C 1
ATOM 876 O O . THR A 1 111 ? -15.556 -25.111 -5.081 1.00 46.16 111 THR A O 1
ATOM 879 N N . GLN A 1 112 ? -17.128 -25.145 -6.655 1.00 36.44 112 GLN A N 1
ATOM 880 C CA . GLN A 1 112 ? -17.350 -23.701 -6.634 1.00 36.44 112 GLN A CA 1
ATOM 881 C C . GLN A 1 112 ? -18.536 -23.376 -5.715 1.00 36.44 112 GLN A C 1
ATOM 883 O O . GLN A 1 112 ? -19.619 -23.926 -5.883 1.00 36.44 112 GLN A O 1
ATOM 888 N N . VAL A 1 113 ? -18.353 -22.467 -4.752 1.00 44.44 113 VAL A N 1
ATOM 889 C CA . VAL A 1 113 ? -19.416 -22.010 -3.838 1.00 44.44 113 VAL A CA 1
ATOM 890 C C . VAL A 1 113 ? -19.458 -20.483 -3.840 1.00 44.44 113 VAL A C 1
ATOM 892 O O . VAL A 1 113 ? -18.474 -19.836 -3.497 1.00 44.44 113 VAL A O 1
ATOM 895 N N . ASN A 1 114 ? -20.594 -19.880 -4.209 1.00 37.28 114 ASN A N 1
ATOM 896 C CA . ASN A 1 114 ? -20.811 -18.421 -4.174 1.00 37.28 114 ASN A CA 1
ATOM 897 C C . ASN A 1 114 ? -19.726 -17.594 -4.902 1.00 37.28 114 ASN A C 1
ATOM 899 O O . ASN A 1 114 ? -19.204 -16.624 -4.351 1.00 37.28 114 ASN A O 1
ATOM 903 N N . ASN A 1 115 ? -19.358 -17.980 -6.131 1.00 41.78 115 ASN A N 1
ATOM 904 C CA . ASN A 1 115 ? -18.239 -17.389 -6.890 1.00 41.78 115 ASN A CA 1
ATOM 905 C C . ASN A 1 115 ? -16.872 -17.460 -6.183 1.00 41.78 115 ASN A C 1
ATOM 907 O O . ASN A 1 115 ? -15.953 -16.721 -6.532 1.00 41.78 115 ASN A O 1
ATOM 911 N N . ARG A 1 116 ? -16.716 -18.350 -5.201 1.00 42.44 116 ARG A N 1
ATOM 912 C CA . ARG A 1 116 ? -15.447 -18.648 -4.538 1.00 42.44 116 ARG A CA 1
ATOM 913 C C . ARG A 1 116 ? -15.061 -20.093 -4.820 1.00 42.44 116 ARG A C 1
ATOM 915 O O . ARG A 1 116 ? -15.915 -20.977 -4.867 1.00 42.44 116 ARG A O 1
ATOM 922 N N . LEU A 1 117 ? -13.770 -20.316 -5.027 1.00 52.84 117 LEU A N 1
ATOM 923 C CA . LEU A 1 117 ? -13.214 -21.652 -5.185 1.00 52.84 117 LEU A CA 1
ATOM 924 C C . LEU A 1 117 ? -13.130 -22.317 -3.808 1.00 52.84 117 LEU A C 1
ATOM 926 O O . LEU A 1 117 ? -12.557 -21.740 -2.885 1.00 52.84 117 LEU A O 1
ATOM 930 N N . VAL A 1 118 ? -13.696 -23.513 -3.669 1.00 55.09 118 VAL A N 1
ATOM 931 C CA . VAL A 1 118 ? -13.580 -24.342 -2.467 1.00 55.09 118 VAL A CA 1
ATOM 932 C C . VAL A 1 118 ? -12.881 -25.639 -2.857 1.00 55.09 118 VAL A C 1
ATOM 934 O O . VAL A 1 118 ? -13.385 -26.426 -3.656 1.00 55.09 118 VAL A O 1
ATOM 937 N N . ILE A 1 119 ? -11.695 -25.853 -2.295 1.00 59.78 119 ILE A N 1
ATOM 938 C CA . ILE A 1 119 ? -10.932 -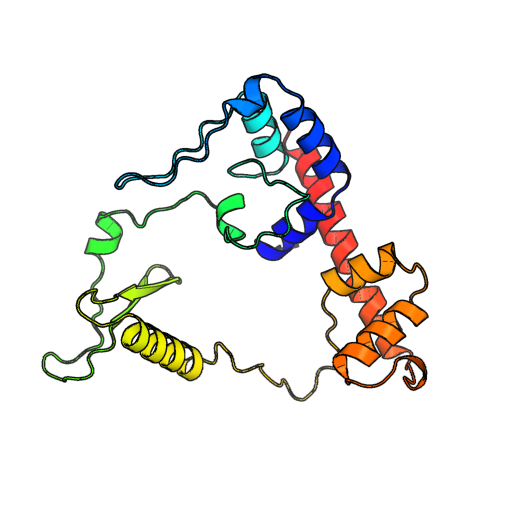27.087 -2.478 1.00 59.78 119 ILE A CA 1
ATOM 939 C C . ILE A 1 119 ? -11.194 -27.956 -1.255 1.00 59.78 119 ILE A C 1
ATOM 941 O O . ILE A 1 119 ? -10.955 -27.522 -0.127 1.00 59.78 119 ILE A O 1
ATOM 945 N N . THR A 1 120 ? -11.703 -29.168 -1.473 1.00 57.94 120 THR A N 1
ATOM 946 C CA . THR A 1 120 ? -11.884 -30.130 -0.384 1.00 57.94 120 THR A CA 1
ATOM 947 C C . THR A 1 120 ? -10.653 -31.018 -0.335 1.00 57.94 120 THR A C 1
ATOM 949 O O . THR A 1 120 ? -10.322 -31.677 -1.317 1.00 57.94 120 THR A O 1
ATOM 952 N N . VAL A 1 121 ? -9.960 -30.996 0.799 1.00 55.53 121 VAL A N 1
ATOM 953 C CA . VAL A 1 121 ? -8.706 -31.720 1.005 1.00 55.53 121 VAL A CA 1
ATOM 954 C C . VAL A 1 121 ? -8.969 -32.889 1.944 1.00 55.53 121 VAL A C 1
ATOM 956 O O . VAL A 1 121 ? -9.473 -32.690 3.048 1.00 55.53 121 VAL A O 1
ATOM 959 N N . ASP A 1 122 ? -8.630 -34.101 1.509 1.00 57.75 122 ASP A N 1
ATOM 960 C CA . ASP A 1 122 ? -8.649 -35.281 2.368 1.00 57.75 122 ASP A CA 1
ATOM 961 C C . ASP A 1 122 ? -7.354 -35.311 3.208 1.00 57.75 122 ASP A C 1
ATOM 963 O O . ASP A 1 122 ? -6.255 -35.382 2.648 1.00 57.75 122 ASP A O 1
ATOM 967 N N . PRO A 1 123 ? -7.452 -35.223 4.548 1.00 54.00 123 PRO A N 1
ATOM 968 C CA . PRO A 1 123 ? -6.288 -35.152 5.427 1.00 54.00 123 PRO A CA 1
ATOM 969 C C . PRO A 1 123 ? -5.524 -36.480 5.539 1.00 54.00 123 PRO A C 1
ATOM 971 O O . PRO A 1 123 ? -4.476 -36.516 6.178 1.00 54.00 123 PRO A O 1
ATOM 974 N N . SER A 1 124 ? -6.027 -37.576 4.958 1.00 53.25 124 SER A N 1
ATOM 975 C CA . SER A 1 124 ? -5.327 -38.868 4.940 1.00 53.25 124 SER A CA 1
ATOM 976 C C . SER A 1 124 ? -4.142 -38.912 3.965 1.00 53.25 124 SER A C 1
ATOM 978 O O . SER A 1 124 ? -3.297 -39.804 4.061 1.00 53.25 124 SER A O 1
ATOM 980 N N . PHE A 1 125 ? -4.036 -37.934 3.060 1.00 53.91 125 PHE A N 1
ATOM 981 C CA . PHE A 1 125 ? -2.923 -37.813 2.122 1.00 53.91 125 PHE A CA 1
ATOM 982 C C . PHE A 1 125 ? -1.727 -37.056 2.729 1.00 53.91 125 PHE A C 1
ATOM 984 O O . PHE A 1 125 ? -1.913 -36.055 3.424 1.00 53.91 125 PHE A O 1
ATOM 991 N N . PRO A 1 126 ? -0.478 -37.456 2.414 1.00 66.62 126 PRO A N 1
ATOM 992 C CA . PRO A 1 126 ? 0.708 -36.688 2.783 1.00 66.62 126 PRO A CA 1
ATOM 993 C C . PRO A 1 126 ? 0.689 -35.280 2.182 1.00 66.62 126 PRO A C 1
ATOM 995 O O . PRO A 1 126 ? 0.298 -35.099 1.024 1.00 66.62 126 PRO A O 1
ATOM 998 N N . ILE A 1 127 ? 1.199 -34.298 2.931 1.00 60.56 127 ILE A N 1
ATOM 999 C CA . ILE A 1 127 ? 1.182 -32.884 2.531 1.00 60.56 127 ILE A CA 1
ATOM 1000 C C . ILE A 1 127 ? 1.842 -32.638 1.167 1.00 60.56 127 ILE A C 1
ATOM 1002 O O . ILE A 1 127 ? 1.302 -31.893 0.358 1.00 60.56 127 ILE A O 1
ATOM 1006 N N . ASP A 1 128 ? 2.926 -33.347 0.846 1.00 58.28 128 ASP A N 1
ATOM 1007 C CA . ASP A 1 128 ? 3.613 -33.226 -0.448 1.00 58.28 128 ASP A CA 1
ATOM 1008 C C . ASP A 1 128 ? 2.746 -33.683 -1.627 1.00 58.28 128 ASP A C 1
ATOM 1010 O O . ASP A 1 128 ? 2.855 -33.168 -2.740 1.00 58.28 128 ASP A O 1
ATOM 1014 N N . THR A 1 129 ? 1.869 -34.661 -1.392 1.00 59.47 129 THR A N 1
ATOM 1015 C CA . THR A 1 129 ? 0.922 -35.148 -2.402 1.00 59.47 129 THR A CA 1
ATOM 1016 C C . THR A 1 129 ? -0.183 -34.121 -2.603 1.00 59.47 129 THR A C 1
ATOM 1018 O O . THR A 1 129 ? -0.471 -33.749 -3.738 1.00 59.47 129 THR A O 1
ATOM 1021 N N . LEU A 1 130 ? -0.724 -33.585 -1.508 1.00 58.31 130 LEU A N 1
ATOM 1022 C CA . LEU A 1 130 ? -1.725 -32.520 -1.5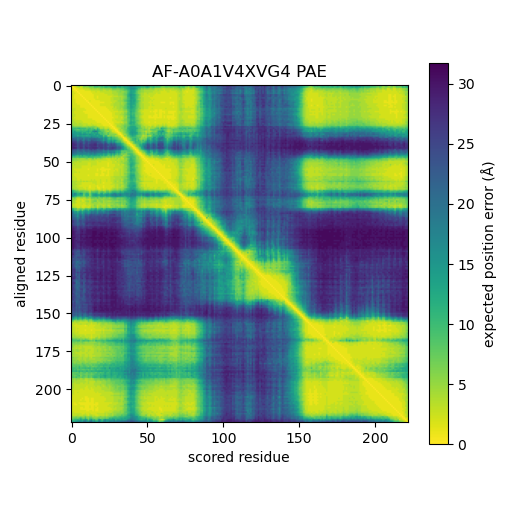44 1.00 58.31 130 LEU A CA 1
ATOM 1023 C C . LEU A 1 130 ? -1.204 -31.274 -2.271 1.00 58.31 130 LEU A C 1
ATOM 1025 O O . LEU A 1 130 ? -1.875 -30.764 -3.166 1.00 58.31 130 LEU A O 1
ATOM 1029 N N . MET A 1 131 ? 0.015 -30.832 -1.957 1.00 61.00 131 MET A N 1
ATOM 1030 C CA . MET A 1 131 ? 0.639 -29.670 -2.596 1.00 61.00 131 MET A CA 1
ATOM 1031 C C . MET A 1 131 ? 0.849 -29.874 -4.098 1.00 61.00 131 MET A C 1
ATOM 1033 O O . MET A 1 131 ? 0.591 -28.957 -4.875 1.00 61.00 131 MET A O 1
ATOM 1037 N N . ARG A 1 132 ? 1.232 -31.083 -4.531 1.00 62.84 132 ARG A N 1
ATOM 1038 C CA . ARG A 1 132 ? 1.385 -31.411 -5.957 1.00 62.84 132 ARG A CA 1
ATOM 1039 C C . ARG A 1 132 ? 0.061 -31.318 -6.717 1.00 62.84 132 ARG A C 1
ATOM 1041 O O . ARG A 1 132 ? 0.034 -30.775 -7.817 1.00 62.84 132 ARG A O 1
ATOM 1048 N N . HIS A 1 133 ? -1.031 -31.806 -6.130 1.00 63.00 133 HIS A N 1
ATOM 1049 C CA . HIS A 1 133 ? -2.361 -31.720 -6.743 1.00 63.00 133 HIS A CA 1
ATOM 1050 C C . HIS A 1 133 ? -2.900 -30.288 -6.764 1.00 63.00 133 HIS A C 1
ATOM 1052 O O . HIS A 1 133 ? -3.444 -29.856 -7.776 1.00 63.00 133 HIS A O 1
ATOM 1058 N N . VAL A 1 134 ? -2.698 -29.518 -5.690 1.00 66.50 134 VAL A N 1
ATOM 1059 C CA . VAL A 1 134 ? -3.048 -28.089 -5.671 1.00 66.50 134 VAL A CA 1
ATOM 1060 C C . VAL A 1 134 ? -2.275 -27.341 -6.755 1.00 66.50 134 VAL A C 1
ATOM 1062 O O . VAL A 1 134 ? -2.866 -26.564 -7.498 1.00 66.50 134 VAL A O 1
ATOM 1065 N N . GLN A 1 135 ? -0.979 -27.605 -6.905 1.00 62.94 135 GLN A N 1
ATOM 1066 C CA . GLN A 1 135 ? -0.170 -26.972 -7.940 1.00 62.94 135 GLN A CA 1
ATOM 1067 C C . GLN A 1 135 ? -0.638 -27.346 -9.355 1.00 62.94 135 GLN A C 1
ATOM 1069 O O . GLN A 1 135 ? -0.833 -26.456 -10.182 1.00 62.94 135 GLN A O 1
ATOM 1074 N N . ALA A 1 136 ? -0.925 -28.625 -9.613 1.00 61.69 136 ALA A N 1
ATOM 1075 C CA . ALA A 1 136 ? -1.478 -29.077 -10.891 1.00 61.69 136 ALA A CA 1
ATOM 1076 C C . ALA A 1 136 ? -2.843 -28.430 -11.207 1.00 61.69 136 ALA A C 1
ATOM 1078 O O . ALA A 1 136 ? -3.107 -28.051 -12.351 1.00 61.69 136 ALA A O 1
ATOM 1079 N N . LEU A 1 137 ? -3.696 -28.245 -10.194 1.00 63.94 137 LEU A N 1
ATOM 1080 C CA . LEU A 1 137 ? -4.967 -27.533 -10.322 1.00 63.94 137 LEU A CA 1
ATOM 1081 C C . LEU A 1 137 ? -4.757 -26.068 -10.730 1.00 63.94 137 LEU A C 1
ATOM 1083 O O . LEU A 1 137 ? -5.405 -25.577 -11.657 1.00 63.94 137 LEU A O 1
ATOM 1087 N N . LEU A 1 138 ? -3.852 -25.369 -10.042 1.00 63.81 138 LEU A N 1
ATOM 1088 C CA . LEU A 1 138 ? -3.536 -23.967 -10.316 1.00 63.81 138 LEU A CA 1
ATOM 1089 C C . LEU A 1 138 ? -2.997 -23.799 -11.744 1.00 63.81 138 LEU A C 1
ATOM 1091 O O . LEU A 1 138 ? -3.502 -22.962 -12.493 1.00 63.81 138 LEU A O 1
ATOM 1095 N N . GLU A 1 139 ? -2.073 -24.666 -12.166 1.00 61.34 139 GLU A N 1
ATOM 1096 C CA . GLU A 1 139 ? -1.518 -24.682 -13.524 1.00 61.34 139 GLU A CA 1
ATOM 1097 C C . GLU A 1 139 ? -2.589 -24.945 -14.594 1.00 61.34 139 GLU A C 1
ATOM 1099 O O . GLU A 1 139 ? -2.625 -24.262 -15.625 1.00 61.34 139 GLU A O 1
ATOM 1104 N N . ARG A 1 140 ? -3.504 -25.893 -14.342 1.00 61.25 140 ARG A N 1
ATOM 1105 C CA . ARG A 1 140 ? -4.626 -26.232 -15.236 1.00 61.25 140 ARG A CA 1
ATOM 1106 C C . ARG A 1 140 ? -5.589 -25.063 -15.438 1.00 61.25 140 ARG A C 1
ATOM 1108 O O . ARG A 1 140 ? -6.121 -24.898 -16.535 1.00 61.25 140 ARG A O 1
ATOM 1115 N N . HIS A 1 141 ? -5.792 -24.247 -14.407 1.00 58.62 141 HIS A N 1
ATOM 1116 C CA . HIS A 1 141 ? -6.649 -23.060 -14.448 1.00 58.62 141 HIS A CA 1
ATOM 1117 C C . HIS A 1 141 ? -5.888 -21.761 -14.754 1.00 58.62 141 HIS A C 1
ATOM 1119 O O . HIS A 1 141 ? -6.453 -20.675 -14.639 1.00 58.62 141 HIS A O 1
ATOM 1125 N N . GLY A 1 142 ? -4.624 -21.857 -15.178 1.00 51.34 142 GLY A N 1
ATOM 1126 C CA . GLY A 1 142 ? -3.819 -20.708 -15.595 1.00 51.34 142 GLY A CA 1
ATOM 1127 C C . GLY A 1 142 ? -3.344 -19.816 -14.447 1.00 51.34 142 GLY A C 1
ATOM 1128 O O . GLY A 1 142 ? -2.707 -18.797 -14.701 1.00 51.34 142 GLY A O 1
ATOM 1129 N N . VAL A 1 143 ? -3.580 -20.197 -13.191 1.00 50.75 143 VAL A N 1
ATOM 1130 C CA . VAL A 1 143 ? -3.029 -19.506 -12.025 1.00 50.75 143 VAL A CA 1
ATOM 1131 C C . VAL A 1 143 ? -1.547 -19.868 -11.938 1.00 50.75 143 VAL A C 1
ATOM 1133 O O . VAL A 1 143 ? -1.186 -20.971 -11.547 1.00 50.75 143 VAL A O 1
ATOM 1136 N N . GLY A 1 144 ? -0.688 -18.954 -12.390 1.00 44.66 144 GLY A N 1
ATOM 1137 C CA . GLY A 1 144 ? 0.754 -19.183 -12.560 1.00 44.66 144 GLY A CA 1
ATOM 1138 C C . GLY A 1 144 ? 1.221 -19.108 -14.015 1.00 44.66 144 GLY A C 1
ATOM 1139 O O . GLY A 1 144 ? 2.415 -18.962 -14.271 1.00 44.66 144 GLY A O 1
ATOM 1140 N N . ARG A 1 145 ? 0.297 -19.087 -14.985 1.00 39.34 145 ARG A N 1
ATOM 1141 C CA . ARG A 1 145 ? 0.614 -18.534 -16.300 1.00 39.34 145 ARG A CA 1
ATOM 1142 C C . ARG A 1 145 ? 0.544 -17.025 -16.148 1.00 39.34 145 ARG A C 1
ATOM 1144 O O . ARG A 1 145 ? -0.540 -16.458 -16.092 1.00 39.34 145 ARG A O 1
ATOM 1151 N N . SER A 1 146 ? 1.711 -16.382 -16.071 1.00 38.81 146 SER A N 1
ATOM 1152 C CA . SER A 1 146 ? 1.838 -15.014 -16.568 1.00 38.81 146 SER A CA 1
ATOM 1153 C C . SER A 1 146 ? 1.169 -15.025 -17.931 1.00 38.81 146 SER A C 1
ATOM 1155 O O . SER A 1 146 ? 1.671 -15.660 -18.863 1.00 38.81 146 SER A O 1
ATOM 1157 N N . GLU A 1 147 ? -0.025 -14.445 -18.024 1.00 37.72 147 GLU A N 1
ATOM 1158 C CA . GLU A 1 147 ? -0.622 -14.159 -19.307 1.00 37.72 147 GLU A CA 1
ATOM 1159 C C . GLU A 1 147 ? 0.348 -13.190 -19.970 1.00 37.72 147 GLU A C 1
ATOM 1161 O O . GLU A 1 147 ? 0.300 -11.980 -19.750 1.00 37.72 147 GLU A O 1
ATOM 1166 N N . ASN A 1 148 ? 1.266 -13.747 -20.757 1.00 34.88 148 ASN A N 1
ATOM 1167 C CA . ASN A 1 148 ? 2.019 -13.026 -21.757 1.00 34.88 148 ASN A CA 1
ATOM 1168 C C . ASN A 1 148 ? 0.987 -12.557 -22.783 1.00 34.88 148 ASN A C 1
ATOM 1170 O O . ASN A 1 148 ? 0.825 -13.136 -23.856 1.00 34.88 148 ASN A O 1
ATOM 1174 N N . HIS A 1 149 ? 0.241 -11.521 -22.401 1.00 37.62 149 HIS A N 1
ATOM 1175 C CA . HIS A 1 149 ? -0.526 -10.675 -23.281 1.00 37.62 149 HIS A CA 1
ATOM 1176 C C . HIS A 1 149 ? 0.490 -10.022 -24.207 1.00 37.62 149 HIS A C 1
ATOM 1178 O O . HIS A 1 149 ? 1.047 -8.958 -23.931 1.00 37.62 149 HIS A O 1
ATOM 1184 N N . ALA A 1 150 ? 0.756 -10.720 -25.307 1.00 36.59 150 ALA A N 1
ATOM 1185 C CA . ALA A 1 150 ? 1.399 -10.176 -26.478 1.00 36.59 150 ALA A CA 1
ATOM 1186 C C . ALA A 1 150 ? 0.676 -8.869 -26.844 1.00 36.59 150 ALA A C 1
ATOM 1188 O O . ALA A 1 150 ? -0.470 -8.887 -27.291 1.00 36.59 150 ALA A O 1
ATOM 1189 N N . GLY A 1 151 ? 1.330 -7.732 -26.585 1.00 34.78 151 GLY A N 1
ATOM 1190 C CA . GLY A 1 151 ? 0.883 -6.413 -27.040 1.00 34.78 151 GLY A CA 1
ATOM 1191 C C . GLY A 1 151 ? 0.881 -5.273 -26.016 1.00 34.78 151 GLY A C 1
ATOM 1192 O O . GLY A 1 151 ? 0.745 -4.121 -26.429 1.00 34.78 151 GLY A O 1
ATOM 1193 N N . HIS A 1 152 ? 1.058 -5.513 -24.712 1.00 39.88 152 HIS A N 1
ATOM 1194 C CA . HIS A 1 152 ? 1.096 -4.414 -23.738 1.00 39.88 152 HIS A CA 1
ATOM 1195 C C . HIS A 1 152 ? 2.526 -3.965 -23.423 1.00 39.88 152 HIS A C 1
ATOM 1197 O O . HIS A 1 152 ? 3.266 -4.643 -22.719 1.00 39.88 152 HIS A O 1
ATOM 1203 N N . ARG A 1 153 ? 2.884 -2.772 -23.927 1.00 55.03 153 ARG A N 1
ATOM 1204 C CA . ARG A 1 153 ? 4.004 -1.956 -23.423 1.00 55.03 153 ARG A CA 1
ATOM 1205 C C . ARG A 1 153 ? 4.008 -1.946 -21.888 1.00 55.03 153 ARG A C 1
ATOM 1207 O O . ARG A 1 153 ? 2.932 -1.906 -21.291 1.00 55.03 153 ARG A O 1
ATOM 1214 N N . HIS A 1 154 ? 5.207 -1.968 -21.306 1.00 58.94 154 HIS A N 1
ATOM 1215 C CA . HIS A 1 154 ? 5.526 -2.084 -19.878 1.00 58.94 154 HIS A CA 1
ATOM 1216 C C . HIS A 1 154 ? 4.387 -1.675 -18.921 1.00 58.94 154 HIS A C 1
ATOM 1218 O O . HIS A 1 154 ? 4.121 -0.491 -18.695 1.00 58.94 154 HIS A O 1
ATOM 1224 N N . GLN A 1 155 ? 3.699 -2.665 -18.339 1.00 68.12 155 GLN A N 1
ATOM 1225 C CA . GLN A 1 155 ? 2.803 -2.434 -17.206 1.00 68.12 155 GLN A CA 1
ATOM 1226 C C . GLN A 1 155 ? 3.616 -2.511 -15.916 1.00 68.12 155 GLN A C 1
ATOM 1228 O O . GLN A 1 155 ? 3.846 -3.585 -15.371 1.00 68.12 155 GLN A O 1
ATOM 1233 N N . PHE A 1 156 ? 4.061 -1.355 -15.432 1.00 79.75 156 PHE A N 1
ATOM 1234 C CA . PHE A 1 156 ? 4.795 -1.270 -14.174 1.00 79.75 156 PHE A CA 1
ATOM 1235 C C . PHE A 1 156 ? 3.869 -1.439 -12.967 1.00 79.75 156 PHE A C 1
ATOM 1237 O O . PHE A 1 156 ? 2.738 -0.938 -12.951 1.00 79.75 156 PHE A O 1
ATOM 1244 N N . ASN A 1 157 ? 4.375 -2.099 -11.925 1.00 87.00 157 ASN A N 1
ATOM 1245 C CA . ASN A 1 157 ? 3.694 -2.185 -10.642 1.00 87.00 157 ASN A CA 1
ATOM 1246 C C . ASN A 1 157 ? 3.549 -0.777 -10.036 1.00 87.00 157 ASN A C 1
ATOM 1248 O O . ASN A 1 157 ? 4.528 -0.056 -9.847 1.00 87.00 157 ASN A O 1
ATOM 1252 N N . ILE A 1 158 ? 2.312 -0.378 -9.728 1.00 91.69 158 ILE A N 1
ATOM 1253 C CA . ILE A 1 158 ? 2.007 0.974 -9.238 1.00 91.69 158 ILE A CA 1
ATOM 1254 C C . ILE A 1 158 ? 2.654 1.287 -7.887 1.00 91.69 158 ILE A C 1
ATOM 1256 O O . ILE A 1 158 ? 3.014 2.435 -7.641 1.00 91.69 158 ILE A O 1
ATOM 1260 N N . TRP A 1 159 ? 2.806 0.281 -7.025 1.00 91.56 159 TRP A N 1
ATOM 1261 C CA . TRP A 1 159 ? 3.342 0.450 -5.678 1.00 91.56 159 TRP A CA 1
ATOM 1262 C C . TRP A 1 159 ? 4.864 0.517 -5.697 1.00 91.56 159 TRP A C 1
ATOM 1264 O O . TRP A 1 159 ? 5.435 1.364 -5.025 1.00 91.56 159 TRP A O 1
ATOM 1274 N N . GLU A 1 160 ? 5.505 -0.279 -6.553 1.00 91.12 160 GLU A N 1
ATOM 1275 C CA . GLU A 1 160 ? 6.952 -0.197 -6.772 1.00 91.12 160 GLU A CA 1
ATOM 1276 C C . GLU A 1 160 ? 7.349 1.161 -7.371 1.00 91.12 160 GLU A C 1
ATOM 1278 O O . GLU A 1 160 ? 8.294 1.796 -6.909 1.00 91.12 160 GLU A O 1
ATOM 1283 N N . ALA A 1 161 ? 6.574 1.656 -8.345 1.00 90.44 161 ALA A N 1
ATOM 1284 C CA . ALA A 1 161 ? 6.762 2.998 -8.891 1.00 90.44 161 ALA A CA 1
ATOM 1285 C C . ALA A 1 161 ? 6.571 4.093 -7.831 1.00 90.44 161 ALA A C 1
ATOM 1287 O O . ALA A 1 161 ? 7.260 5.108 -7.878 1.00 90.44 161 ALA A O 1
ATOM 1288 N N . TYR A 1 162 ? 5.647 3.903 -6.885 1.00 94.19 162 TYR A N 1
ATOM 1289 C CA . TYR A 1 162 ? 5.466 4.821 -5.764 1.00 94.19 162 TYR A CA 1
ATOM 1290 C C . TYR A 1 162 ? 6.669 4.827 -4.826 1.00 94.19 162 TYR A C 1
ATOM 1292 O O . TYR A 1 162 ? 7.201 5.901 -4.557 1.00 94.19 162 TYR A O 1
ATOM 1300 N N . ASP A 1 163 ? 7.109 3.655 -4.371 1.00 92.69 163 ASP A N 1
ATOM 1301 C CA . ASP A 1 163 ? 8.194 3.524 -3.394 1.00 92.69 163 ASP A CA 1
ATOM 1302 C C . ASP A 1 163 ? 9.513 4.067 -3.948 1.00 92.69 163 ASP A C 1
ATOM 1304 O O . ASP A 1 163 ? 10.155 4.905 -3.317 1.00 92.69 163 ASP A O 1
ATOM 1308 N N . LEU A 1 164 ? 9.857 3.701 -5.187 1.00 92.56 164 LEU A N 1
ATOM 1309 C CA . LEU A 1 164 ? 11.049 4.227 -5.853 1.00 92.56 164 LEU A CA 1
ATOM 1310 C C . LEU A 1 164 ? 10.992 5.741 -6.041 1.00 92.56 164 LEU A C 1
ATOM 1312 O O . LEU A 1 164 ? 12.031 6.390 -5.984 1.00 92.56 164 LEU A O 1
ATOM 1316 N N . PHE A 1 165 ? 9.804 6.314 -6.252 1.00 92.94 165 PHE A N 1
ATOM 1317 C CA . PHE A 1 165 ? 9.652 7.762 -6.364 1.00 92.94 165 PHE A CA 1
ATOM 1318 C C . PHE A 1 165 ? 9.813 8.482 -5.019 1.00 92.94 165 PHE A C 1
ATOM 1320 O O . PHE A 1 165 ? 10.271 9.623 -4.994 1.00 92.94 165 PHE A O 1
ATOM 1327 N N . GLN A 1 166 ? 9.466 7.829 -3.902 1.00 90.12 166 GLN A N 1
ATOM 1328 C CA . GLN A 1 166 ? 9.745 8.365 -2.564 1.00 90.12 166 GLN A CA 1
ATOM 1329 C C . GLN A 1 166 ? 11.249 8.399 -2.273 1.00 90.12 166 GLN A C 1
ATOM 1331 O O . GLN A 1 166 ? 11.732 9.341 -1.653 1.00 90.12 166 GLN A O 1
ATOM 1336 N N . GLU A 1 167 ? 11.991 7.392 -2.737 1.00 89.62 167 GLU A N 1
ATOM 1337 C CA . GLU A 1 167 ? 13.449 7.323 -2.583 1.00 89.62 167 GLU A CA 1
ATOM 1338 C C . GLU A 1 167 ? 14.184 8.227 -3.584 1.00 89.62 167 GLU A C 1
ATOM 1340 O O . 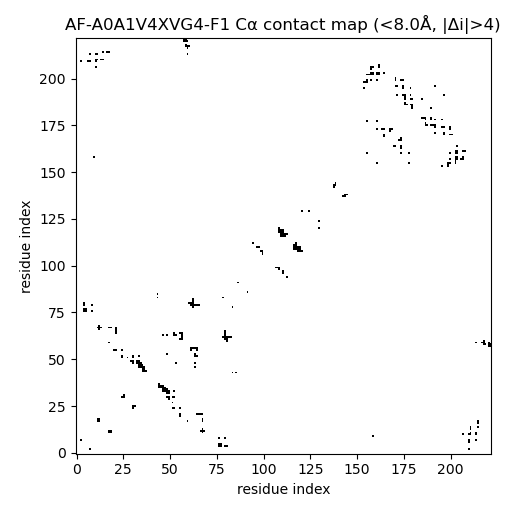GLU A 1 167 ? 15.192 8.846 -3.250 1.00 89.62 167 GLU A O 1
ATOM 1345 N N . ASN A 1 168 ? 13.671 8.319 -4.814 1.00 87.88 168 ASN A N 1
ATOM 1346 C CA . ASN A 1 168 ? 14.275 9.040 -5.928 1.00 87.88 168 ASN A CA 1
ATOM 1347 C C . ASN A 1 168 ? 13.215 9.893 -6.652 1.00 87.88 168 ASN A C 1
ATOM 1349 O O . ASN A 1 168 ? 12.454 9.374 -7.470 1.00 87.88 168 ASN A O 1
ATOM 1353 N N . PRO A 1 169 ? 13.190 11.224 -6.460 1.00 84.81 169 PRO A N 1
ATOM 1354 C CA . PRO A 1 169 ? 12.133 12.084 -7.010 1.00 84.81 169 PRO A CA 1
ATOM 1355 C C . PRO A 1 169 ? 12.222 12.299 -8.534 1.00 84.81 169 PRO A C 1
ATOM 1357 O O . PRO A 1 169 ? 11.378 12.968 -9.136 1.00 84.81 169 PRO A O 1
ATOM 1360 N N . SER A 1 170 ? 13.253 11.764 -9.188 1.00 92.75 170 SER A N 1
ATOM 1361 C CA . SER A 1 170 ? 13.447 11.860 -10.633 1.00 92.75 170 SER A CA 1
ATOM 1362 C C . SER A 1 170 ? 12.682 10.751 -11.357 1.00 92.75 170 SER A C 1
ATOM 1364 O O . SER A 1 170 ? 13.048 9.578 -11.292 1.00 92.75 170 SER A O 1
ATOM 1366 N N . LEU A 1 171 ? 11.640 11.122 -12.114 1.00 88.25 171 LEU A N 1
ATOM 1367 C CA . LEU A 1 171 ? 10.861 10.173 -12.930 1.00 88.25 171 LEU A CA 1
ATOM 1368 C C . LEU A 1 171 ? 11.732 9.380 -13.910 1.00 88.25 171 LEU A C 1
ATOM 1370 O O . LEU A 1 171 ? 11.437 8.221 -14.185 1.00 88.25 171 LEU A O 1
ATOM 1374 N N . THR A 1 172 ? 12.770 10.010 -14.456 1.00 89.88 172 THR A N 1
ATOM 1375 C CA . THR A 1 172 ? 13.679 9.372 -15.410 1.00 89.88 172 THR A CA 1
ATOM 1376 C C . THR A 1 172 ? 14.524 8.305 -14.725 1.00 89.88 172 THR A C 1
ATOM 1378 O O . THR A 1 172 ? 14.708 7.229 -15.283 1.00 89.88 172 THR A O 1
ATOM 1381 N N . ASP A 1 173 ? 14.993 8.556 -13.505 1.00 90.75 173 ASP A N 1
ATOM 1382 C CA . ASP A 1 173 ? 15.818 7.584 -12.783 1.00 90.75 173 ASP A CA 1
ATOM 1383 C C . ASP A 1 173 ? 14.972 6.424 -12.253 1.00 90.75 173 ASP A C 1
ATOM 1385 O O . ASP A 1 173 ? 15.359 5.268 -12.417 1.00 90.75 173 ASP A O 1
ATOM 1389 N N . VAL A 1 174 ? 13.762 6.700 -11.751 1.00 91.25 174 VAL A N 1
ATOM 1390 C CA . VAL A 1 174 ? 12.782 5.651 -11.415 1.00 91.25 174 VAL A CA 1
ATOM 1391 C C . VAL A 1 174 ? 12.469 4.791 -12.638 1.00 91.25 174 VAL A C 1
ATOM 1393 O O . VAL A 1 174 ? 12.424 3.566 -12.536 1.00 91.25 174 VAL A O 1
ATOM 1396 N N . ALA A 1 175 ? 12.310 5.407 -13.812 1.00 89.62 175 ALA A N 1
ATOM 1397 C CA . ALA A 1 175 ? 12.094 4.670 -15.049 1.00 89.62 175 ALA A CA 1
ATOM 1398 C C . ALA A 1 175 ? 13.263 3.803 -15.459 1.00 89.62 175 ALA A C 1
ATOM 1400 O O . ALA A 1 175 ? 13.066 2.641 -15.808 1.00 89.62 175 ALA A O 1
ATOM 1401 N N . ARG A 1 176 ? 14.476 4.327 -15.334 1.00 90.19 176 ARG A N 1
ATOM 1402 C CA . ARG A 1 176 ? 15.686 3.570 -15.617 1.00 90.19 176 ARG A CA 1
ATOM 1403 C C . ARG A 1 176 ? 15.792 2.339 -14.719 1.00 90.19 176 ARG A C 1
ATOM 1405 O O . ARG A 1 176 ? 16.093 1.261 -15.217 1.00 90.19 176 ARG A O 1
ATOM 1412 N N . ILE A 1 177 ? 15.495 2.487 -13.427 1.00 90.25 177 ILE A N 1
ATOM 1413 C CA . ILE A 1 177 ? 15.517 1.390 -12.449 1.00 90.25 177 ILE A CA 1
ATOM 1414 C C . ILE A 1 177 ? 14.448 0.340 -12.774 1.00 90.25 177 ILE A C 1
ATOM 1416 O O . ILE A 1 177 ? 14.749 -0.851 -12.798 1.00 90.25 177 ILE A O 1
ATOM 1420 N N . LEU A 1 178 ? 13.208 0.757 -13.036 1.00 89.25 178 LEU A N 1
ATOM 1421 C CA . LEU A 1 178 ? 12.110 -0.177 -13.293 1.00 89.25 178 LEU A CA 1
ATOM 1422 C C . LEU A 1 178 ? 12.286 -0.945 -14.606 1.00 89.25 178 LEU A C 1
ATOM 1424 O O . LEU A 1 178 ? 12.094 -2.159 -14.629 1.00 89.25 178 LEU A O 1
ATOM 1428 N N . VAL A 1 179 ? 12.697 -0.266 -15.679 1.00 87.81 179 VAL A N 1
ATOM 1429 C CA . VAL A 1 179 ? 12.991 -0.921 -16.963 1.00 87.81 179 VAL A CA 1
ATOM 1430 C C . VAL A 1 179 ? 14.190 -1.858 -16.816 1.00 87.81 179 VAL A C 1
ATOM 1432 O O . VAL A 1 179 ? 14.123 -2.999 -17.255 1.00 87.81 179 VAL A O 1
ATOM 1435 N N . SER A 1 180 ? 15.248 -1.430 -16.117 1.00 87.62 180 SER A N 1
ATOM 1436 C CA . SER A 1 180 ? 16.410 -2.272 -15.792 1.00 87.62 180 SER A CA 1
ATOM 1437 C C . SER A 1 180 ? 16.007 -3.577 -15.103 1.00 87.62 180 SER A C 1
ATOM 1439 O O . SER A 1 180 ? 16.438 -4.648 -15.522 1.00 87.62 180 SER A O 1
ATOM 1441 N N . ARG A 1 181 ? 15.146 -3.500 -14.079 1.00 87.12 181 ARG A N 1
ATOM 1442 C CA . ARG A 1 181 ? 14.645 -4.673 -13.345 1.00 87.12 181 ARG A CA 1
ATOM 1443 C C . ARG A 1 181 ? 13.805 -5.592 -14.222 1.00 87.12 181 ARG A C 1
ATOM 1445 O O . ARG A 1 181 ? 13.952 -6.805 -14.131 1.00 87.12 181 ARG A O 1
ATOM 1452 N N . GLN A 1 182 ? 12.936 -5.021 -15.052 1.00 83.62 182 GLN A N 1
ATOM 1453 C CA . GLN A 1 182 ? 12.046 -5.792 -15.914 1.00 83.62 182 GLN A CA 1
ATOM 1454 C C . GLN A 1 182 ? 12.807 -6.518 -17.033 1.00 83.62 182 GLN A C 1
ATOM 1456 O O . GLN A 1 182 ? 12.521 -7.678 -17.311 1.00 83.62 182 GLN A O 1
ATOM 1461 N N . GLU A 1 183 ? 13.777 -5.844 -17.649 1.00 82.69 183 GLU A N 1
ATOM 1462 C CA . GLU A 1 183 ? 14.584 -6.379 -18.753 1.00 82.69 183 GLU A CA 1
ATOM 1463 C C . GLU A 1 183 ? 15.796 -7.194 -18.266 1.00 82.69 183 GLU A C 1
ATOM 1465 O O . GLU A 1 183 ? 16.463 -7.859 -19.056 1.00 82.69 183 GLU A O 1
ATOM 1470 N N . GLY A 1 184 ? 16.112 -7.145 -16.967 1.00 85.69 184 GLY A N 1
ATOM 1471 C CA . GLY A 1 184 ? 17.262 -7.838 -16.384 1.00 85.69 184 GLY A CA 1
ATOM 1472 C C . GLY A 1 184 ? 18.619 -7.286 -16.839 1.00 85.69 184 GLY A C 1
ATOM 1473 O O . GLY A 1 184 ? 19.606 -8.021 -16.836 1.00 85.69 184 GLY A O 1
ATOM 1474 N N . ILE A 1 185 ? 18.685 -6.010 -17.233 1.00 86.69 185 ILE A N 1
ATOM 1475 C CA . ILE A 1 185 ? 19.909 -5.345 -17.719 1.00 86.69 185 ILE A CA 1
ATOM 1476 C C . ILE A 1 185 ? 20.380 -4.255 -16.749 1.00 86.69 185 ILE A C 1
ATOM 1478 O O . ILE A 1 185 ? 19.545 -3.663 -16.066 1.00 86.69 185 ILE A O 1
ATOM 1482 N N . PRO A 1 186 ? 21.685 -3.929 -16.681 1.00 84.06 186 PRO A N 1
ATOM 1483 C CA . PRO A 1 186 ? 22.183 -2.854 -15.822 1.00 84.06 186 PRO A CA 1
ATOM 1484 C C . PRO A 1 186 ? 21.546 -1.503 -16.161 1.00 84.06 186 PRO A C 1
ATOM 1486 O O . PRO A 1 186 ? 21.453 -1.134 -17.334 1.00 84.06 186 PRO A O 1
ATOM 1489 N N . SER A 1 187 ? 21.167 -0.726 -15.144 1.00 83.06 187 SER A N 1
ATOM 1490 C CA . SER A 1 187 ? 20.465 0.551 -15.325 1.00 83.06 187 SER A CA 1
ATOM 1491 C C . SER A 1 187 ? 21.215 1.542 -16.213 1.00 83.06 187 SER A C 1
ATOM 1493 O O . SER A 1 187 ? 20.590 2.257 -16.984 1.00 83.06 187 SER A O 1
ATOM 1495 N N . GLU A 1 188 ? 22.546 1.556 -16.176 1.00 84.56 188 GLU A N 1
ATOM 1496 C CA . GLU A 1 188 ? 23.397 2.437 -16.997 1.00 84.56 188 GLU A CA 1
ATOM 1497 C C . GLU A 1 188 ? 23.252 2.193 -18.506 1.00 84.56 188 GLU A C 1
ATOM 1499 O O . GLU A 1 188 ? 23.530 3.081 -19.308 1.00 84.56 188 GLU A O 1
ATOM 1504 N N . THR A 1 189 ? 22.804 0.996 -18.888 1.00 81.81 189 THR A N 1
ATOM 1505 C CA . THR A 1 189 ? 22.643 0.572 -20.287 1.00 81.81 189 THR A CA 1
ATOM 1506 C C . THR A 1 189 ? 21.217 0.747 -20.809 1.00 81.81 189 THR A C 1
ATOM 1508 O O . THR A 1 189 ? 20.961 0.528 -21.993 1.00 81.81 189 THR A O 1
ATOM 1511 N N . VAL A 1 190 ? 20.287 1.153 -19.939 1.00 85.62 190 VAL A N 1
ATOM 1512 C CA . VAL A 1 190 ? 18.874 1.315 -20.279 1.00 85.62 190 VAL A CA 1
ATOM 1513 C C . VAL A 1 190 ? 18.664 2.589 -21.089 1.00 85.62 190 VAL A C 1
ATOM 1515 O O . VAL A 1 190 ? 18.873 3.708 -20.608 1.00 85.62 190 VAL A O 1
ATOM 1518 N N . TRP A 1 191 ? 18.150 2.407 -22.300 1.00 83.94 191 TRP A N 1
ATOM 1519 C CA . TRP A 1 191 ? 17.611 3.479 -23.125 1.00 83.94 191 TRP A CA 1
ATOM 1520 C C . TRP A 1 191 ? 16.119 3.615 -22.848 1.00 83.94 191 TRP A C 1
ATOM 1522 O O . TRP A 1 191 ? 15.359 2.686 -23.094 1.00 83.94 191 TRP A O 1
ATOM 1532 N N . LEU A 1 192 ? 15.714 4.768 -22.319 1.00 86.19 192 LEU A N 1
ATOM 1533 C CA . LEU A 1 19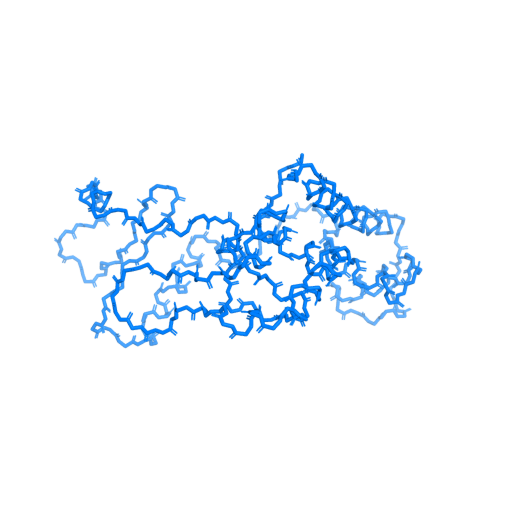2 ? 14.313 5.065 -22.036 1.00 86.19 192 LEU A CA 1
ATOM 1534 C C . LEU A 1 192 ? 13.664 5.752 -23.226 1.00 86.19 192 LEU A C 1
ATOM 1536 O O . LEU A 1 192 ? 14.222 6.714 -23.763 1.00 86.19 192 LEU A O 1
ATOM 1540 N N . ASP A 1 193 ? 12.453 5.330 -23.569 1.00 85.56 193 ASP A N 1
ATOM 1541 C CA . ASP A 1 193 ? 11.598 6.089 -24.467 1.00 85.56 193 ASP A CA 1
ATOM 1542 C C . ASP A 1 193 ? 10.613 6.991 -23.691 1.00 85.56 193 ASP A C 1
ATOM 1544 O O . ASP A 1 193 ? 10.423 6.895 -22.472 1.00 85.56 193 ASP A O 1
ATOM 1548 N N . GLU A 1 194 ? 9.966 7.933 -24.388 1.00 85.94 194 GLU A N 1
ATOM 1549 C CA . GLU A 1 194 ? 8.958 8.794 -23.752 1.00 85.94 194 GLU A CA 1
ATOM 1550 C C . GLU A 1 194 ? 7.762 8.010 -23.188 1.00 85.94 194 GLU A C 1
ATOM 1552 O O . GLU A 1 194 ? 7.034 8.509 -22.322 1.00 85.94 194 GLU A O 1
ATOM 1557 N N . SER A 1 195 ? 7.487 6.829 -23.735 1.00 83.75 195 SER A N 1
ATOM 1558 C CA . SER A 1 195 ? 6.358 5.995 -23.353 1.00 83.75 195 SER A CA 1
ATOM 1559 C C . SER A 1 195 ? 6.600 5.292 -22.015 1.00 83.75 195 SER A C 1
ATOM 1561 O O . SER A 1 195 ? 5.659 5.220 -21.219 1.00 83.75 195 SER A O 1
ATOM 1563 N N . ASP A 1 196 ? 7.841 4.920 -21.701 1.00 85.31 196 ASP A N 1
ATOM 1564 C CA . ASP A 1 196 ? 8.262 4.366 -20.410 1.00 85.31 196 ASP A CA 1
ATOM 1565 C C . ASP A 1 196 ? 8.021 5.379 -19.294 1.00 85.31 196 ASP A C 1
ATOM 1567 O O . ASP A 1 196 ? 7.276 5.135 -18.338 1.00 85.31 196 ASP A O 1
ATOM 1571 N N . VAL A 1 197 ? 8.548 6.592 -19.483 1.00 88.31 197 VAL A N 1
ATOM 1572 C CA . VAL A 1 197 ? 8.401 7.691 -18.522 1.00 88.31 197 VAL A CA 1
ATOM 1573 C C . VAL A 1 197 ? 6.925 8.061 -18.333 1.00 88.31 197 VAL A C 1
ATOM 1575 O O . VAL A 1 197 ? 6.472 8.304 -17.209 1.00 88.31 197 VAL A O 1
ATOM 1578 N N . LYS A 1 198 ? 6.130 8.082 -19.415 1.00 87.50 198 LYS A N 1
ATOM 1579 C CA . LYS A 1 198 ? 4.679 8.331 -19.336 1.00 87.50 198 LYS A CA 1
ATOM 1580 C C . LYS A 1 198 ? 3.950 7.219 -18.580 1.00 87.50 198 LYS A C 1
ATOM 1582 O O . LYS A 1 198 ? 3.045 7.530 -17.802 1.00 87.50 198 LYS A O 1
ATOM 1587 N N . SER A 1 199 ? 4.317 5.959 -18.787 1.00 86.44 199 SER A N 1
ATOM 1588 C CA . SER A 1 199 ? 3.680 4.806 -18.139 1.00 86.44 199 SER A CA 1
ATOM 1589 C C . SER A 1 199 ? 3.960 4.785 -16.639 1.00 86.44 199 SER A C 1
ATOM 1591 O O . SER A 1 199 ? 3.032 4.643 -15.844 1.00 86.44 199 SER A O 1
ATOM 1593 N N . ILE A 1 200 ? 5.192 5.078 -16.232 1.00 89.38 200 ILE A N 1
ATOM 1594 C CA . ILE A 1 200 ? 5.571 5.159 -14.814 1.00 89.38 200 ILE A CA 1
ATOM 1595 C C . ILE A 1 200 ? 4.925 6.354 -14.137 1.00 89.38 200 ILE A C 1
ATOM 1597 O O . ILE A 1 200 ? 4.380 6.228 -13.044 1.00 89.38 200 ILE A O 1
ATOM 1601 N N . ARG A 1 201 ? 4.878 7.509 -14.811 1.00 90.75 201 ARG A N 1
ATOM 1602 C CA . ARG A 1 201 ? 4.138 8.667 -14.298 1.00 90.75 201 ARG A CA 1
ATOM 1603 C C . ARG A 1 201 ? 2.667 8.326 -14.052 1.00 90.75 201 ARG A C 1
ATOM 1605 O O . ARG A 1 201 ? 2.097 8.790 -13.067 1.00 90.75 201 ARG A O 1
ATOM 1612 N N . ARG A 1 202 ? 2.033 7.543 -14.934 1.00 89.50 202 ARG A N 1
ATOM 1613 C CA . ARG A 1 202 ? 0.650 7.071 -14.739 1.00 89.50 202 ARG A CA 1
ATOM 1614 C C . ARG A 1 202 ? 0.547 6.117 -13.551 1.00 89.50 202 ARG A C 1
ATOM 1616 O O . ARG A 1 202 ? -0.374 6.276 -12.757 1.00 89.50 202 ARG A O 1
ATOM 1623 N N . ALA A 1 203 ? 1.482 5.180 -13.418 1.00 90.12 203 ALA A N 1
ATOM 1624 C CA . ALA A 1 203 ? 1.537 4.236 -12.306 1.00 90.12 203 ALA A CA 1
ATOM 1625 C C . ALA A 1 203 ? 1.662 4.965 -10.954 1.00 90.12 203 ALA A C 1
ATOM 1627 O O . ALA A 1 203 ? 0.828 4.768 -10.070 1.00 90.12 203 ALA A O 1
ATOM 1628 N N . TYR A 1 204 ? 2.607 5.904 -10.855 1.00 92.94 204 TYR A N 1
ATOM 1629 C CA . TYR A 1 204 ? 2.798 6.767 -9.690 1.00 92.94 204 TYR A CA 1
ATOM 1630 C C . TYR A 1 204 ? 1.539 7.576 -9.355 1.00 92.94 204 TYR A C 1
ATOM 1632 O O . TYR A 1 204 ? 1.037 7.530 -8.233 1.00 92.94 204 TYR A O 1
ATOM 1640 N N . ARG A 1 205 ? 0.968 8.276 -10.348 1.00 92.81 205 ARG A N 1
ATOM 1641 C CA . ARG A 1 205 ? -0.267 9.055 -10.158 1.00 92.81 205 ARG A CA 1
ATOM 1642 C C . ARG A 1 205 ? -1.410 8.189 -9.651 1.00 92.81 205 ARG A C 1
ATOM 1644 O O . ARG A 1 205 ? -2.116 8.610 -8.741 1.00 92.81 205 ARG A O 1
ATOM 1651 N N . LYS A 1 206 ? -1.564 6.982 -10.194 1.00 92.62 206 LYS A N 1
ATOM 1652 C CA . LYS A 1 206 ? -2.590 6.039 -9.754 1.00 92.62 206 LYS A CA 1
ATOM 1653 C C . LYS A 1 206 ? -2.390 5.644 -8.288 1.00 92.62 206 LYS A C 1
ATOM 1655 O O . LYS A 1 206 ? -3.359 5.668 -7.539 1.00 92.62 206 LYS A O 1
ATOM 1660 N N . ALA A 1 207 ? -1.164 5.353 -7.848 1.00 93.69 207 ALA A N 1
ATOM 1661 C CA . ALA A 1 207 ? -0.886 5.082 -6.434 1.00 93.69 207 ALA A CA 1
ATOM 1662 C C . ALA A 1 207 ? -1.262 6.277 -5.533 1.00 93.69 207 ALA A C 1
ATOM 1664 O O . ALA A 1 207 ? -1.981 6.105 -4.546 1.00 93.69 207 ALA A O 1
ATOM 1665 N N . CYS A 1 208 ? -0.885 7.503 -5.918 1.00 94.75 208 CYS A N 1
ATOM 1666 C CA . CYS A 1 208 ? -1.283 8.717 -5.198 1.00 94.75 208 CYS A CA 1
ATOM 1667 C C . CYS A 1 208 ? -2.807 8.916 -5.166 1.00 94.75 208 CYS A C 1
ATOM 1669 O O . CYS A 1 208 ? -3.358 9.328 -4.148 1.00 94.75 208 CYS A O 1
ATOM 1671 N N . GLU A 1 209 ? -3.510 8.647 -6.268 1.00 94.88 209 GLU A N 1
ATOM 1672 C CA . GLU A 1 209 ? -4.973 8.732 -6.339 1.00 94.88 209 GLU A CA 1
ATOM 1673 C C . GLU A 1 209 ? -5.646 7.737 -5.390 1.00 94.88 209 GLU A C 1
ATOM 1675 O O . GLU A 1 209 ? -6.620 8.098 -4.729 1.00 94.88 209 GLU A O 1
ATOM 1680 N N . ILE A 1 210 ? -5.113 6.515 -5.277 1.00 94.25 210 ILE A N 1
ATOM 1681 C CA . ILE A 1 210 ? -5.599 5.505 -4.330 1.00 94.25 210 ILE A CA 1
ATOM 1682 C C . ILE A 1 210 ? -5.426 5.996 -2.893 1.00 94.25 210 ILE A C 1
ATOM 1684 O O . ILE A 1 210 ? -6.403 6.009 -2.145 1.00 94.25 210 ILE A O 1
ATOM 1688 N N . ILE A 1 211 ? -4.225 6.450 -2.520 1.00 95.44 211 ILE A N 1
ATOM 1689 C CA . ILE A 1 211 ? -3.945 6.972 -1.172 1.00 95.44 211 ILE A CA 1
ATOM 1690 C C . ILE A 1 211 ? -4.888 8.138 -0.854 1.00 95.44 211 ILE A C 1
ATOM 1692 O O . ILE A 1 211 ? -5.623 8.098 0.132 1.00 95.44 211 ILE 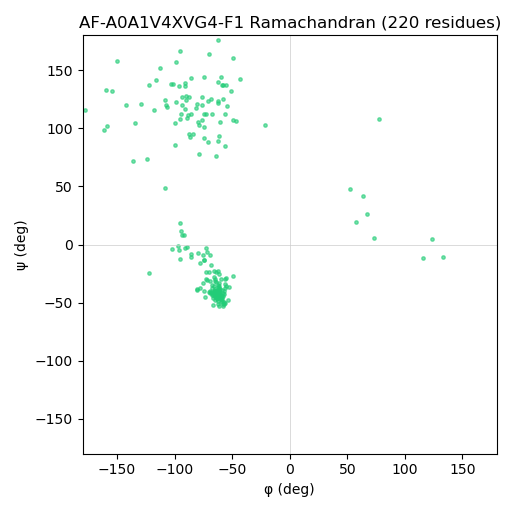A O 1
ATOM 1696 N N . ASN A 1 212 ? -4.967 9.129 -1.745 1.00 94.44 212 ASN A N 1
ATOM 1697 C CA . ASN A 1 212 ? -5.846 10.286 -1.579 1.00 94.44 212 ASN A CA 1
ATOM 1698 C C . ASN A 1 212 ? -7.322 9.896 -1.457 1.00 94.44 212 ASN A C 1
ATOM 1700 O O . ASN A 1 212 ? -8.069 10.506 -0.691 1.00 94.44 212 ASN A O 1
ATOM 1704 N N . TYR A 1 213 ? -7.769 8.901 -2.222 1.00 94.38 213 TYR A N 1
ATOM 1705 C CA . TYR A 1 213 ? -9.134 8.399 -2.140 1.00 94.38 213 TYR A CA 1
ATOM 1706 C C . TYR A 1 213 ? -9.426 7.767 -0.775 1.00 94.38 213 TYR A C 1
ATOM 1708 O O . TYR A 1 213 ? -10.481 8.041 -0.198 1.00 94.38 213 TYR A O 1
ATOM 1716 N N . LEU A 1 214 ? -8.509 6.951 -0.247 1.00 93.56 214 LEU A N 1
ATOM 1717 C CA . LEU A 1 214 ? -8.652 6.326 1.072 1.00 93.56 214 LEU A CA 1
ATOM 1718 C C . LEU A 1 214 ? -8.705 7.381 2.176 1.00 93.56 214 LEU A C 1
ATOM 1720 O O . LEU A 1 214 ? -9.618 7.358 2.997 1.00 93.56 214 LEU A O 1
ATOM 1724 N N . GLU A 1 215 ? -7.796 8.351 2.140 1.00 94.31 215 GLU A N 1
ATOM 1725 C CA . GLU A 1 215 ? -7.745 9.440 3.115 1.00 94.31 215 GLU A CA 1
ATOM 1726 C C . GLU A 1 215 ? -9.002 10.314 3.095 1.00 94.31 215 GLU A C 1
ATOM 1728 O O . GLU A 1 215 ? -9.543 10.665 4.143 1.00 94.31 215 GLU A O 1
ATOM 1733 N N . LYS A 1 216 ? -9.508 10.652 1.903 1.00 93.19 216 LYS A N 1
ATOM 1734 C CA . LYS A 1 216 ? -10.771 11.394 1.771 1.00 93.19 216 LYS A CA 1
ATOM 1735 C C . LYS A 1 216 ? -11.952 10.581 2.293 1.00 93.19 216 LYS A C 1
ATOM 1737 O O . LYS A 1 216 ? -12.782 11.124 3.014 1.00 93.19 216 LYS A O 1
ATOM 1742 N N . SER A 1 217 ? -12.000 9.290 1.964 1.00 88.94 217 SER A N 1
ATOM 1743 C CA . SER A 1 217 ? -13.058 8.385 2.428 1.00 88.94 217 SER A CA 1
ATOM 1744 C C . SER A 1 217 ? -13.067 8.255 3.953 1.00 88.94 217 SER A C 1
ATOM 1746 O O . SER A 1 217 ? -14.138 8.180 4.552 1.00 88.94 217 SER A O 1
ATOM 1748 N N . ALA A 1 218 ? -11.890 8.261 4.583 1.00 89.88 218 ALA A N 1
ATOM 1749 C CA . ALA A 1 218 ? -11.754 8.190 6.032 1.00 89.88 218 ALA A CA 1
ATOM 1750 C C . ALA A 1 218 ? -12.349 9.418 6.737 1.00 89.88 218 ALA A C 1
ATOM 1752 O O . ALA A 1 218 ? -13.040 9.283 7.743 1.00 89.88 218 ALA A O 1
ATOM 1753 N N . ASN A 1 219 ? -12.159 10.611 6.170 1.00 82.44 219 ASN A N 1
ATOM 1754 C CA . ASN A 1 219 ? -12.709 11.849 6.728 1.00 82.44 219 ASN A CA 1
ATOM 1755 C C . ASN A 1 219 ? -14.235 11.958 6.594 1.00 82.44 219 ASN A C 1
ATOM 1757 O O . ASN A 1 219 ? -14.857 12.675 7.366 1.00 82.44 219 ASN A O 1
ATOM 1761 N N . THR A 1 220 ? -14.841 11.263 5.629 1.00 81.00 220 THR A N 1
ATOM 1762 C CA . THR A 1 220 ? -16.302 11.259 5.429 1.00 81.00 220 THR A CA 1
ATOM 1763 C C . THR A 1 220 ? -17.054 10.228 6.274 1.00 81.00 220 THR A C 1
ATOM 1765 O O . THR A 1 220 ? -18.278 10.208 6.241 1.00 81.00 220 THR A O 1
ATOM 1768 N N . ARG A 1 221 ? -16.344 9.326 6.966 1.00 68.38 221 ARG A N 1
ATOM 1769 C CA . ARG A 1 221 ? -16.931 8.238 7.776 1.00 68.38 221 ARG A CA 1
ATOM 1770 C C . ARG A 1 221 ? -17.037 8.562 9.269 1.00 68.38 221 ARG A C 1
ATOM 1772 O O . ARG A 1 221 ? -17.496 7.710 10.027 1.00 68.38 221 ARG A O 1
ATOM 1779 N N . LEU A 1 222 ? -16.575 9.744 9.666 1.00 52.59 222 LEU A N 1
ATOM 1780 C CA . LEU A 1 222 ? -16.780 10.328 10.992 1.00 52.59 222 LEU A CA 1
ATOM 1781 C C . LEU A 1 222 ? -18.165 10.975 11.057 1.00 52.59 222 LEU A C 1
ATOM 1783 O O . LEU A 1 222 ? -18.798 10.850 12.125 1.00 52.59 222 LEU A O 1
#

Mean predicted aligned error: 15.17 Å

Nearest PDB structures (foldseek):
  1i6z-assembly1_A  TM=2.793E-01  e=9.043E+00  Mus musculus

Secondary structure (DSSP, 8-state):
----HHHHHHHHHH-HHHHHHHHHHHTSGGGGG-B---SSSSS----B--HHHHHHHHHHT-SS---TT-----S-HHHHHS---PPPHHHHTT-----S-TT-S----EEEETTEEEE---TTS-HHHHHHHHHHHHHHTTTT-----TT------HHHHHHHHHH---HHHHHHHHHHHHHTS-GGGPPPPHHHHHHHHHHHHHHHHHHHHHHHHHHT--

Radius of gyration: 22.45 Å; Cα contacts (8 Å, |Δi|>4): 198; chains: 1; bounding box: 50×57×54 Å

Sequence (222 aa):
MKLTAQDKLQGLRRSEKYRADYQAYRNDPESLADCIIGSGEPSIPSVRLCESGRRLCAKWGLQFPLNPYENSDDIPADWYFAPARHPIRKELSTITETTGIRGAPDSETVTQVNNRLVITVDPSFPIDTLMRHVQALLERHGVGRSENHAGHRHQFNIWEAYDLFQENPSLTDVARILVSRQEGIPSETVWLDESDVKSIRRAYRKACEIINYLEKSANTRL

Foldseek 3Di:
DDDDLVLLLLLLLPFPVNQVLLVVLVPPPCSVVQDQDDDDDDDDRDGDGDPSQVLSCLLLQFPGRDDSPDPDCVDPSCNGHPPPDDPDVVQVVPPPDQPDDPDDPPRFGWDQGPNDIDGDDDPVDDPVVVVVVVVVVCVVVCVPPPPPPPPDDDQFALSLLQVVCVVPVDLVQSLLVRVCVVVVHDSVPDDDDPVSSVNSVVSPVVSVVSSVVSNVSSVVSD

Solvent-accessible surface area (backbone atoms only — not comparable to full-atom values): 13589 Å² total; per-residue (Å²): 135,91,73,53,46,59,54,50,48,58,25,44,46,69,26,64,68,52,46,53,54,48,50,57,34,66,70,36,84,58,46,82,68,46,46,78,59,76,88,75,91,89,80,76,72,61,70,50,62,36,72,56,45,46,50,53,12,55,30,70,56,34,72,51,83,72,66,50,87,58,84,76,72,88,63,60,47,51,62,40,61,43,81,90,71,69,80,49,75,70,61,61,72,65,70,82,74,80,86,65,76,92,86,58,96,78,74,71,53,74,40,79,53,94,97,36,86,42,76,65,78,70,84,89,55,56,67,72,58,54,52,52,53,52,49,52,50,32,53,74,71,44,54,84,52,77,78,78,62,87,83,68,74,79,82,68,59,30,63,61,44,38,54,43,37,73,79,37,84,45,62,66,57,40,38,30,49,51,51,14,65,75,72,73,44,64,47,93,74,52,82,81,55,76,63,54,45,52,42,47,54,50,24,27,50,50,40,52,49,50,30,52,48,52,58,53,52,24,69,72,55,112

pLDDT: mean 70.88, std 20.68, range [31.52, 95.44]